Protein AF-A0A7J6S2V7-F1 (afdb_monomer_lite)

pLDDT: mean 71.79, std 18.13, range [30.16, 93.62]

Radius of gyration: 33.16 Å; chains: 1; bounding box: 71×56×90 Å

Organism: Perkinsus olseni (NCBI:txid32597)

Foldseek 3Di:
DVVVLVVVVVVVVVVVVVVVVVVVVVVVVVVVVVVVCVVDDDDDDDDDDDDDPPDDDDDDDDPPVCPVVVLLVDPPNPVNHPPPPPNPDDPPDPFDADPQQRHGDDPLNDAAADWDFQDPPDDDPDPRHRATAAPPPRHGDDQFKWKAFRVVNGIHGPVVCCVPQVPDPFRADPPPRHGGDPVPGIDTDDGDDDVDCPPDVPDPPVRCPVDPDDPDPDDDDDDD

Sequence (224 aa):
EMALYEQQEANKKAFEDLKEQQKDAKRAQKFQSSMSELGEQSESSSVSMNKDEAARSVGVSIPWEHKSEARAKSFWAAEEMPEFQKECKKPESLVPRCPMTGKKLRLKDLVPVKFELTNDAKGKDTDYAGMYCCAVSKKPITHQRCVLLRPSGVVIIEKVFDELVKNAEDPRCPVTGKKLDLKKDIIRLQPGGTGFCSHNKVEVSRDAFLRPKGNETGTRALKI

Secondary structure (DSSP, 8-state):
-HHHHHHHHHHHHHHHHHHHHHHHHHHHHHHHHHHHHTS-------PPPP--TTS--TTS---GGGHHHHHHT-TT-TTSS-------PPP--SSPBPTTT--B--GGG----B-EEPP--SS---TTTT-EE-TTT--B-SS--EEEETTTTEEEEHHHHIIIIIS-SS-B-TTT--B--TTTSEEEPPPP--S-TTSS-------TTSS-------------

InterPro domains:
  IPR016818 Nitric oxide synthase-interacting protein [PTHR13063] (2-203)

Structure (mmCIF, N/CA/C/O backbone):
data_AF-A0A7J6S2V7-F1
#
_entry.id   AF-A0A7J6S2V7-F1
#
loop_
_atom_site.group_PDB
_atom_site.id
_atom_site.type_symbol
_atom_site.label_atom_id
_atom_site.label_alt_id
_atom_site.label_comp_id
_atom_site.label_asym_id
_atom_site.label_entity_id
_atom_site.label_seq_id
_atom_site.pdbx_PDB_ins_code
_atom_site.Cartn_x
_atom_site.Cartn_y
_atom_site.Cartn_z
_atom_site.occupancy
_atom_site.B_iso_or_equiv
_atom_site.auth_seq_id
_atom_site.auth_comp_id
_atom_site.auth_asym_id
_atom_site.auth_atom_id
_atom_site.pdbx_PDB_model_num
ATOM 1 N N . GLU A 1 1 ? 6.173 3.859 -28.540 1.00 54.44 1 GLU A N 1
ATOM 2 C CA . GLU A 1 1 ? 6.591 2.481 -28.189 1.00 54.44 1 GLU A CA 1
ATOM 3 C C . GLU A 1 1 ? 6.095 1.419 -29.177 1.00 54.44 1 GLU A C 1
ATOM 5 O O . GLU A 1 1 ? 6.929 0.646 -29.622 1.00 54.44 1 GLU A O 1
ATOM 10 N N . MET A 1 2 ? 4.818 1.391 -29.605 1.00 61.03 2 MET A N 1
ATOM 11 C CA . MET A 1 2 ? 4.357 0.407 -30.617 1.00 61.03 2 MET A CA 1
ATOM 12 C C . MET A 1 2 ? 5.080 0.512 -31.973 1.00 61.03 2 MET A C 1
ATOM 14 O O . MET A 1 2 ? 5.514 -0.505 -32.500 1.00 61.03 2 MET A O 1
ATOM 18 N N . ALA A 1 3 ? 5.313 1.728 -32.478 1.00 75.69 3 ALA A N 1
ATOM 19 C CA . ALA A 1 3 ? 6.028 1.938 -33.744 1.00 75.69 3 ALA A CA 1
ATOM 20 C C . ALA A 1 3 ? 7.476 1.401 -33.733 1.00 75.69 3 ALA A C 1
ATOM 22 O O . ALA A 1 3 ? 7.964 0.896 -34.737 1.00 75.69 3 ALA A O 1
ATOM 23 N N . LEU A 1 4 ? 8.156 1.450 -32.579 1.00 72.50 4 LEU A N 1
ATOM 24 C CA . LEU A 1 4 ? 9.505 0.892 -32.423 1.00 72.50 4 LEU A CA 1
ATOM 25 C C . LEU A 1 4 ? 9.494 -0.642 -32.443 1.00 72.50 4 LEU A C 1
ATOM 27 O O . LEU A 1 4 ? 10.436 -1.251 -32.939 1.00 72.50 4 LEU A O 1
ATOM 31 N N . TYR A 1 5 ? 8.434 -1.269 -31.926 1.00 74.31 5 TYR A N 1
ATOM 32 C CA . TYR A 1 5 ? 8.270 -2.723 -31.967 1.00 74.31 5 TYR A CA 1
ATOM 33 C C . TYR A 1 5 ? 8.015 -3.219 -33.394 1.00 74.31 5 TYR A C 1
ATOM 35 O O . TYR A 1 5 ? 8.662 -4.163 -33.837 1.00 74.31 5 TYR A O 1
ATOM 43 N N . GLU A 1 6 ? 7.138 -2.541 -34.136 1.00 83.06 6 GLU A N 1
ATOM 44 C CA . GLU A 1 6 ? 6.862 -2.861 -35.543 1.00 83.06 6 GLU A CA 1
ATOM 45 C C . GLU A 1 6 ? 8.114 -2.698 -36.415 1.00 83.06 6 GLU A C 1
ATOM 47 O O . GLU A 1 6 ? 8.416 -3.563 -37.236 1.00 83.06 6 GLU A O 1
ATOM 52 N N . GLN A 1 7 ? 8.905 -1.648 -36.175 1.00 83.75 7 GLN A N 1
ATOM 53 C CA . GLN A 1 7 ? 10.177 -1.434 -36.862 1.00 83.75 7 GLN A CA 1
ATOM 54 C C . GLN A 1 7 ? 11.215 -2.519 -36.522 1.00 83.75 7 GLN A C 1
ATOM 56 O O . GLN A 1 7 ? 11.922 -2.995 -37.408 1.00 83.75 7 GLN A O 1
ATOM 61 N N . GLN A 1 8 ? 11.283 -2.969 -35.264 1.00 78.44 8 GLN A N 1
ATOM 62 C CA . GLN A 1 8 ? 12.134 -4.100 -34.876 1.00 78.44 8 GLN A CA 1
ATOM 63 C C . GLN A 1 8 ? 11.685 -5.416 -35.525 1.00 78.44 8 GLN A C 1
ATOM 65 O O . GLN A 1 8 ? 12.529 -6.211 -35.933 1.00 78.44 8 GLN A O 1
ATOM 70 N N . GLU A 1 9 ? 10.379 -5.664 -35.634 1.00 84.19 9 GLU A N 1
ATOM 71 C CA . GLU A 1 9 ? 9.847 -6.877 -36.261 1.00 84.19 9 GLU A CA 1
ATOM 72 C C . GLU A 1 9 ? 10.101 -6.892 -37.775 1.00 84.19 9 GLU A C 1
ATOM 74 O O . GLU A 1 9 ? 10.505 -7.920 -38.321 1.00 84.19 9 GLU A O 1
ATOM 79 N N . ALA A 1 10 ? 9.947 -5.744 -38.440 1.00 86.50 10 ALA A N 1
ATOM 80 C CA . ALA A 1 10 ? 10.295 -5.576 -39.848 1.00 86.50 10 ALA A CA 1
ATOM 81 C C . ALA A 1 10 ? 11.797 -5.792 -40.093 1.00 86.50 10 ALA A C 1
ATOM 83 O O . ALA A 1 10 ? 12.166 -6.541 -40.996 1.00 86.50 10 ALA A O 1
ATOM 84 N N . ASN A 1 11 ? 12.662 -5.226 -39.244 1.00 87.19 11 ASN A N 1
ATOM 85 C CA . ASN A 1 11 ? 14.111 -5.424 -39.336 1.00 87.19 11 ASN A CA 1
ATOM 86 C C . ASN A 1 11 ? 14.513 -6.893 -39.124 1.00 87.19 11 ASN A C 1
ATOM 88 O O . ASN A 1 11 ? 15.402 -7.389 -39.812 1.00 87.19 11 ASN A O 1
ATOM 92 N N . LYS A 1 12 ? 13.846 -7.611 -38.208 1.00 84.56 12 LYS A N 1
ATOM 93 C CA . LYS A 1 12 ? 14.071 -9.052 -37.995 1.00 84.56 12 LYS A CA 1
ATOM 94 C C . LYS A 1 12 ? 13.672 -9.884 -39.215 1.00 84.56 12 LYS A C 1
ATOM 96 O O . LYS A 1 12 ? 14.424 -10.774 -39.594 1.00 84.56 12 LYS A O 1
ATOM 101 N N . LYS A 1 13 ? 12.527 -9.582 -39.840 1.00 90.62 13 LYS A N 1
ATOM 102 C CA . LYS A 1 13 ? 12.074 -10.260 -41.070 1.00 90.62 13 LYS A CA 1
ATOM 103 C C . LYS A 1 13 ? 13.035 -10.004 -42.231 1.00 90.62 13 LYS A C 1
ATOM 105 O O . LYS A 1 13 ? 13.539 -10.956 -42.808 1.00 90.62 13 LYS A O 1
ATOM 110 N N . ALA A 1 14 ? 13.400 -8.742 -42.466 1.00 89.12 14 ALA A N 1
ATOM 111 C CA . ALA A 1 14 ? 14.360 -8.377 -43.509 1.00 89.12 14 ALA A CA 1
ATOM 112 C C . ALA A 1 14 ? 15.733 -9.052 -43.318 1.00 89.12 14 ALA A C 1
ATOM 114 O O . ALA A 1 14 ? 16.374 -9.447 -44.290 1.00 89.12 14 ALA A O 1
ATOM 115 N N . PHE A 1 15 ? 16.189 -9.213 -42.072 1.00 86.88 15 PHE A N 1
ATOM 116 C CA . PHE A 1 15 ? 17.435 -9.918 -41.773 1.00 86.88 15 PHE A CA 1
ATOM 117 C C . PHE A 1 15 ? 17.355 -11.425 -42.063 1.00 86.88 15 PHE A C 1
ATOM 119 O O . PHE A 1 15 ? 18.303 -11.990 -42.609 1.00 86.88 15 PHE A O 1
ATOM 126 N N . GLU A 1 16 ? 16.240 -12.081 -41.726 1.00 89.19 16 GLU A N 1
ATOM 127 C CA . GLU A 1 16 ? 16.027 -13.495 -42.059 1.00 89.19 16 GLU A CA 1
ATOM 128 C C . GLU A 1 16 ? 15.909 -13.707 -43.578 1.00 89.19 16 GLU A C 1
ATOM 130 O O . GLU A 1 16 ? 16.562 -14.611 -44.100 1.00 89.19 16 GLU A O 1
ATOM 135 N N . ASP A 1 17 ? 15.218 -12.820 -44.303 1.00 90.62 17 ASP A N 1
ATOM 136 C CA . ASP A 1 17 ? 15.105 -12.878 -45.769 1.00 90.62 17 ASP A CA 1
ATOM 137 C C . ASP A 1 17 ? 16.478 -12.728 -46.451 1.00 90.62 17 ASP A C 1
ATOM 139 O O . ASP A 1 17 ? 16.830 -13.488 -47.355 1.00 90.62 17 ASP A O 1
ATOM 143 N N . LEU A 1 18 ? 17.311 -11.788 -45.985 1.00 87.88 18 LEU A N 1
ATOM 144 C CA . LEU A 1 18 ? 18.687 -11.620 -46.474 1.00 87.88 18 LEU A CA 1
ATOM 145 C C . LEU A 1 18 ? 19.553 -12.852 -46.186 1.00 87.88 18 LEU A C 1
ATOM 147 O O . LEU A 1 18 ? 20.390 -13.243 -47.002 1.00 87.88 18 LEU A O 1
ATOM 151 N N . LYS A 1 19 ? 19.363 -13.482 -45.026 1.00 90.94 19 LYS A N 1
ATOM 152 C CA . LYS A 1 19 ? 20.078 -14.701 -44.638 1.00 90.94 19 LYS A CA 1
ATOM 153 C C . LYS A 1 19 ? 19.643 -15.903 -45.478 1.00 90.94 19 LYS A C 1
ATOM 155 O O . LYS A 1 19 ? 20.484 -16.745 -45.792 1.00 90.94 19 LYS A O 1
ATOM 160 N N . GLU A 1 20 ? 18.369 -15.989 -45.847 1.00 90.25 20 GLU A N 1
ATOM 161 C CA . GLU A 1 20 ? 17.837 -17.013 -46.749 1.00 90.25 20 GLU A CA 1
ATOM 162 C C . GLU A 1 20 ? 18.362 -16.819 -48.177 1.00 90.25 20 GLU A C 1
ATOM 164 O O . GLU A 1 20 ? 18.973 -17.737 -48.724 1.00 90.25 20 GLU A O 1
ATOM 169 N N . GLN A 1 21 ? 18.321 -15.592 -48.706 1.00 87.19 21 GLN A N 1
ATOM 170 C CA . GLN A 1 21 ? 18.927 -15.253 -50.002 1.00 87.19 21 GLN A CA 1
ATOM 171 C C . GLN A 1 21 ? 20.430 -15.557 -50.047 1.00 87.19 21 GLN A C 1
ATOM 173 O O . GLN A 1 21 ? 20.931 -16.081 -51.041 1.00 87.19 21 GLN A O 1
ATOM 178 N N . GLN A 1 22 ? 21.173 -15.290 -48.967 1.00 87.19 22 GLN A N 1
ATOM 179 C CA . GLN A 1 22 ? 22.589 -15.662 -48.886 1.00 87.19 22 GLN A CA 1
ATOM 180 C C . GLN A 1 22 ? 22.807 -17.179 -48.865 1.00 87.19 22 GLN A C 1
ATOM 182 O O . GLN A 1 22 ? 23.797 -17.655 -49.421 1.00 87.19 22 GLN A O 1
ATOM 187 N N . LYS A 1 23 ? 21.931 -17.954 -48.213 1.00 88.31 23 LYS A N 1
ATOM 188 C CA . LYS A 1 23 ? 22.009 -19.423 -48.227 1.00 88.31 23 LYS A CA 1
ATOM 189 C C . LYS A 1 23 ? 21.715 -19.970 -49.619 1.00 88.31 23 LYS A C 1
ATOM 191 O O . LYS A 1 23 ? 22.454 -20.840 -50.074 1.00 88.31 23 LYS A O 1
ATOM 196 N N . ASP A 1 24 ? 20.709 -19.434 -50.299 1.00 88.94 24 ASP A N 1
ATOM 197 C CA . ASP A 1 24 ? 20.349 -19.840 -51.656 1.00 88.94 24 ASP A CA 1
ATOM 198 C C . ASP A 1 24 ? 21.431 -19.456 -52.665 1.00 88.94 24 ASP A C 1
ATOM 200 O O . ASP A 1 24 ? 21.836 -20.290 -53.474 1.00 88.94 24 ASP A O 1
ATOM 204 N N . ALA A 1 25 ? 22.002 -18.254 -52.552 1.00 87.69 25 ALA A N 1
ATOM 205 C CA . ALA A 1 25 ? 23.146 -17.833 -53.356 1.00 87.69 25 ALA A CA 1
ATOM 206 C C . ALA A 1 25 ? 24.373 -18.728 -53.114 1.00 87.69 25 ALA A C 1
ATOM 208 O O . ALA A 1 25 ? 25.006 -19.175 -54.069 1.00 87.69 25 ALA A O 1
ATOM 209 N N . LYS A 1 26 ? 24.679 -19.074 -51.854 1.00 87.62 26 LYS A N 1
ATOM 210 C CA . LYS A 1 26 ? 25.750 -20.032 -51.521 1.00 87.62 26 LYS A CA 1
ATOM 211 C C . LYS A 1 26 ? 25.459 -21.435 -52.054 1.00 87.62 26 LYS A C 1
ATOM 213 O O . LYS A 1 26 ? 26.379 -22.119 -52.493 1.00 87.62 26 LYS A O 1
ATOM 218 N N . ARG A 1 27 ? 24.200 -21.881 -52.038 1.00 86.81 27 ARG A N 1
ATOM 219 C CA . ARG A 1 27 ? 23.785 -23.177 -52.594 1.00 86.81 27 ARG A CA 1
ATOM 220 C C . ARG A 1 27 ? 23.931 -23.200 -54.115 1.00 86.81 27 ARG A C 1
ATOM 222 O O . ARG A 1 27 ? 24.453 -24.178 -54.643 1.00 86.81 27 ARG A O 1
ATOM 229 N N . ALA A 1 28 ? 23.526 -22.131 -54.798 1.00 86.25 28 ALA A N 1
ATOM 230 C CA . ALA A 1 28 ? 23.699 -21.969 -56.237 1.00 86.25 28 ALA A CA 1
ATOM 231 C C . ALA A 1 28 ? 25.184 -21.892 -56.620 1.00 86.25 28 ALA A C 1
ATOM 233 O O . ALA A 1 28 ? 25.608 -22.579 -57.544 1.00 86.25 28 ALA A O 1
ATOM 234 N N . GLN A 1 29 ? 25.995 -21.146 -55.862 1.00 85.69 29 GLN A N 1
ATOM 235 C CA . GLN A 1 29 ? 27.444 -21.076 -56.062 1.00 85.69 29 GLN A CA 1
ATOM 236 C C . GLN A 1 29 ? 28.109 -22.442 -55.853 1.00 85.69 29 GLN A C 1
ATOM 238 O O . GLN A 1 29 ? 28.934 -22.839 -56.666 1.00 85.69 29 GLN A O 1
ATOM 243 N N . LYS A 1 30 ? 27.712 -23.196 -54.817 1.00 86.88 30 LYS A N 1
ATOM 244 C CA . LYS A 1 30 ? 28.215 -24.556 -54.564 1.00 86.88 30 LYS A CA 1
ATOM 245 C C . LYS A 1 30 ? 27.806 -25.545 -55.661 1.00 86.88 30 LYS A C 1
ATOM 247 O O . LYS A 1 30 ? 28.557 -26.459 -55.983 1.00 86.88 30 LYS A O 1
ATOM 252 N N . PHE A 1 31 ? 26.614 -25.376 -56.231 1.00 86.00 31 PHE A N 1
ATOM 253 C CA . PHE A 1 31 ? 26.170 -26.172 -57.372 1.00 86.00 31 PHE A CA 1
ATOM 254 C C . PHE A 1 31 ? 26.981 -25.842 -58.631 1.00 86.00 31 PHE A C 1
ATOM 256 O O . PHE A 1 31 ? 27.460 -26.756 -59.293 1.00 86.00 31 PHE A O 1
ATOM 263 N N . GLN A 1 32 ? 27.206 -24.557 -58.920 1.00 80.81 32 GLN A N 1
ATOM 264 C CA . GLN A 1 32 ? 28.052 -24.128 -60.038 1.00 80.81 32 GLN A CA 1
ATOM 265 C C . GLN A 1 32 ? 29.499 -24.600 -59.874 1.00 80.81 32 GLN A C 1
ATOM 267 O O . GLN A 1 32 ? 30.061 -25.131 -60.826 1.00 80.81 32 GLN A O 1
ATOM 272 N N . SER A 1 33 ? 30.074 -24.488 -58.670 1.00 81.06 33 SER A N 1
ATOM 273 C CA . SER A 1 33 ? 31.437 -24.952 -58.402 1.00 81.06 33 SER A CA 1
ATOM 274 C C . SER A 1 33 ? 31.555 -26.470 -58.531 1.00 81.06 33 SER A C 1
ATOM 276 O O . SER A 1 33 ? 32.493 -26.952 -59.146 1.00 81.06 33 SER A O 1
ATOM 278 N N . SER A 1 34 ? 30.572 -27.232 -58.039 1.00 79.69 34 SER A N 1
ATOM 279 C CA . SER A 1 34 ? 30.533 -28.688 -58.220 1.00 79.69 34 SER A CA 1
ATOM 280 C C . SER A 1 34 ? 30.375 -29.093 -59.691 1.00 79.69 34 SER A C 1
ATOM 282 O O . SER A 1 34 ? 30.820 -30.172 -60.072 1.00 79.69 34 SER A O 1
ATOM 284 N N . MET A 1 35 ? 29.738 -28.256 -60.517 1.00 69.25 35 MET A N 1
ATOM 285 C CA . MET A 1 35 ? 29.574 -28.491 -61.953 1.00 69.25 35 MET A CA 1
ATOM 286 C C . MET A 1 35 ? 30.850 -28.153 -62.736 1.00 69.25 35 MET A C 1
ATOM 288 O O . MET A 1 35 ? 31.166 -28.853 -63.693 1.00 69.25 35 MET A O 1
ATOM 292 N N . SER A 1 36 ? 31.609 -27.138 -62.309 1.00 66.25 36 SER A N 1
ATOM 293 C CA . SER A 1 36 ? 32.945 -26.849 -62.849 1.00 66.25 36 SER A CA 1
ATOM 294 C C . SER A 1 36 ? 34.008 -27.841 -62.364 1.00 66.25 36 SER A C 1
ATOM 296 O O . SER A 1 36 ? 34.901 -28.191 -63.121 1.00 66.25 36 SER A O 1
ATOM 298 N N . GLU A 1 37 ? 33.884 -28.364 -61.142 1.00 62.28 37 GLU A N 1
ATOM 299 C CA . GLU A 1 37 ? 34.804 -29.349 -60.544 1.00 62.28 37 GLU A CA 1
ATOM 300 C C . GLU A 1 37 ? 34.647 -30.752 -61.164 1.00 62.28 37 GLU A C 1
ATOM 302 O O . GLU A 1 37 ? 35.590 -31.536 -61.194 1.00 62.28 37 GLU A O 1
ATOM 307 N N . LEU A 1 38 ? 33.493 -31.051 -61.775 1.00 54.72 38 LEU A N 1
ATOM 308 C CA . LEU A 1 38 ? 33.328 -32.211 -62.664 1.00 54.72 38 LEU A CA 1
ATOM 309 C C . LEU A 1 38 ? 34.034 -32.041 -64.028 1.00 54.72 38 LEU A C 1
ATOM 311 O O . LEU A 1 38 ? 34.103 -33.005 -64.789 1.00 54.72 38 LEU A O 1
ATOM 315 N N . GLY A 1 39 ? 34.555 -30.847 -64.335 1.00 53.78 39 GLY A N 1
ATOM 316 C CA . GLY A 1 39 ? 35.353 -30.550 -65.529 1.00 53.78 39 GLY A CA 1
ATOM 317 C C . GLY A 1 39 ? 36.871 -30.563 -65.310 1.00 53.78 39 GLY A C 1
ATOM 318 O O . GLY A 1 39 ? 37.609 -30.655 -66.286 1.00 53.78 39 GLY A O 1
ATOM 319 N N . GLU A 1 40 ? 37.352 -30.516 -64.065 1.00 53.44 40 GLU A N 1
ATOM 320 C CA . GLU A 1 40 ? 38.783 -30.429 -63.737 1.00 53.44 40 GLU A CA 1
ATOM 321 C C . GLU A 1 40 ? 39.082 -31.230 -62.456 1.00 53.44 40 GLU A C 1
ATOM 323 O O . GLU A 1 40 ? 39.075 -30.706 -61.345 1.00 53.44 40 GLU A O 1
ATOM 328 N N . GLN A 1 41 ? 39.340 -32.535 -62.593 1.00 40.81 41 GLN A N 1
ATOM 329 C CA . GLN A 1 41 ? 39.884 -33.345 -61.499 1.00 40.81 41 GLN A CA 1
ATOM 330 C C . GLN A 1 41 ? 41.415 -33.244 -61.470 1.00 40.81 41 GLN A C 1
ATOM 332 O O . GLN A 1 41 ? 42.078 -33.875 -62.289 1.00 40.81 41 GLN A O 1
ATOM 337 N N . SER A 1 42 ? 41.973 -32.539 -60.479 1.00 34.22 42 SER A N 1
ATOM 338 C CA . SER A 1 42 ? 43.245 -32.925 -59.841 1.00 34.22 42 SER A CA 1
ATOM 339 C C . SER A 1 42 ? 43.465 -32.220 -58.487 1.00 34.22 42 SER A C 1
ATOM 341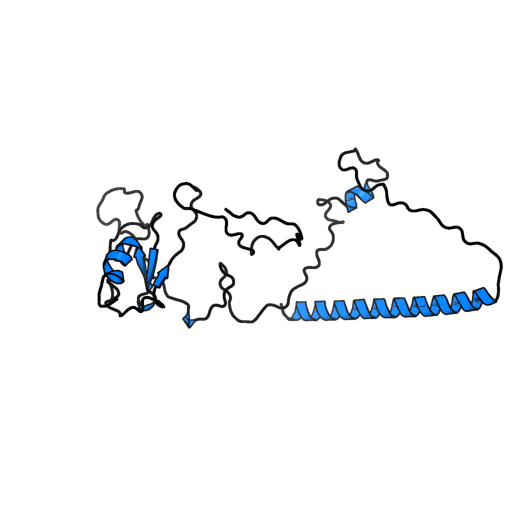 O O . SER A 1 42 ? 43.845 -31.057 -58.428 1.00 34.22 42 SER A O 1
ATOM 343 N N . GLU A 1 43 ? 43.226 -32.990 -57.421 1.00 36.28 43 GLU A N 1
ATOM 344 C CA . GLU A 1 43 ? 43.974 -33.095 -56.151 1.00 36.28 43 GLU A CA 1
ATOM 345 C C . GLU A 1 43 ? 44.284 -31.852 -55.281 1.00 36.28 43 GLU A C 1
ATOM 347 O O . GLU A 1 43 ? 45.250 -31.125 -55.485 1.00 36.28 43 GLU A O 1
ATOM 352 N N . SER A 1 44 ? 43.591 -31.744 -54.138 1.00 35.44 44 SER A N 1
ATOM 353 C CA . SER A 1 44 ? 44.098 -32.143 -52.800 1.00 35.44 44 SER A CA 1
ATOM 354 C C . SER A 1 44 ? 43.552 -31.256 -51.668 1.00 35.44 44 SER A C 1
ATOM 356 O O . SER A 1 44 ? 43.687 -30.037 -51.637 1.00 35.44 44 SER A O 1
ATOM 358 N N . SER A 1 45 ? 42.919 -31.910 -50.695 1.00 33.56 45 SER A N 1
ATOM 359 C CA . SER A 1 45 ? 42.368 -31.324 -49.475 1.00 33.56 45 SER A CA 1
ATOM 360 C C . SER A 1 45 ? 43.315 -31.559 -48.297 1.00 33.56 45 SER A C 1
ATOM 362 O O . SER A 1 45 ? 43.524 -32.708 -47.906 1.00 33.56 45 SER A O 1
ATOM 364 N N . SER A 1 46 ? 43.830 -30.492 -47.680 1.00 34.00 46 SER A N 1
ATOM 365 C CA . SER A 1 46 ? 44.513 -30.558 -46.381 1.00 34.00 46 SER A CA 1
ATOM 366 C C . SER A 1 46 ? 43.667 -29.904 -45.285 1.00 34.00 46 SER A C 1
ATOM 368 O O . SER A 1 46 ? 43.389 -28.706 -45.324 1.00 34.00 46 SER A O 1
ATOM 370 N N . VAL A 1 47 ? 43.274 -30.720 -44.307 1.00 34.66 47 VAL A N 1
ATOM 371 C CA . VAL A 1 47 ? 42.567 -30.363 -43.069 1.00 34.66 47 VAL A CA 1
ATOM 372 C C . VAL A 1 47 ? 43.516 -29.632 -42.112 1.00 34.66 47 VAL A C 1
ATOM 374 O O . VAL A 1 47 ? 44.567 -30.165 -41.763 1.00 34.66 47 VAL A O 1
ATOM 377 N N . SER A 1 48 ? 43.140 -28.437 -41.653 1.00 38.50 48 SER A N 1
ATOM 378 C CA . SER A 1 48 ? 43.847 -27.684 -40.610 1.00 38.50 48 SER A CA 1
ATOM 379 C C . SER A 1 48 ? 43.182 -27.859 -39.238 1.00 38.50 48 SER A C 1
ATOM 381 O O . SER A 1 48 ? 41.963 -27.800 -39.091 1.00 38.50 48 SER A O 1
ATOM 383 N N . MET A 1 49 ? 44.030 -28.128 -38.243 1.00 33.75 49 MET A N 1
ATOM 384 C CA . MET A 1 49 ? 43.707 -28.472 -36.856 1.00 33.75 49 MET A CA 1
ATOM 385 C C . MET A 1 49 ? 43.187 -27.285 -36.027 1.00 33.75 49 MET A C 1
ATOM 387 O O . MET A 1 49 ? 43.543 -26.130 -36.257 1.00 33.75 49 MET A O 1
ATOM 391 N N . ASN A 1 50 ? 42.357 -27.625 -35.038 1.00 40.78 50 ASN A N 1
ATOM 392 C CA . ASN A 1 50 ? 41.611 -26.744 -34.136 1.00 40.78 50 ASN A CA 1
ATOM 393 C C . ASN A 1 50 ? 42.499 -25.786 -33.318 1.00 40.78 50 ASN A C 1
ATOM 395 O O . ASN A 1 50 ? 43.518 -26.189 -32.757 1.00 40.78 50 ASN A O 1
ATOM 399 N N . LYS A 1 51 ? 42.056 -24.526 -33.195 1.00 42.44 51 LYS A N 1
ATOM 400 C CA . LYS A 1 51 ? 42.729 -23.418 -32.491 1.00 42.44 51 LYS A CA 1
ATOM 401 C C . LYS A 1 51 ? 41.847 -22.890 -31.348 1.00 42.44 51 LYS A C 1
ATOM 403 O O . LYS A 1 51 ? 41.572 -21.698 -31.285 1.00 42.44 51 LYS A O 1
ATOM 408 N N . ASP A 1 52 ? 41.382 -23.771 -30.462 1.00 43.75 52 ASP A N 1
ATOM 409 C CA . ASP A 1 52 ? 40.412 -23.402 -29.410 1.00 43.75 52 ASP A CA 1
ATOM 410 C C . ASP A 1 52 ? 40.961 -23.444 -27.973 1.00 43.75 52 ASP A C 1
ATOM 412 O O . ASP A 1 52 ? 40.244 -23.146 -27.017 1.00 43.75 52 ASP A O 1
ATOM 416 N N . GLU A 1 53 ? 42.252 -23.717 -27.780 1.00 47.16 53 GLU A N 1
ATOM 417 C CA . GLU A 1 53 ? 42.845 -23.870 -26.443 1.00 47.16 53 GLU A CA 1
ATOM 418 C C . GLU A 1 53 ? 43.696 -22.661 -26.012 1.00 47.16 53 GLU A C 1
ATOM 420 O O . GLU A 1 53 ? 44.818 -22.799 -25.543 1.00 47.16 53 GLU A O 1
ATOM 425 N N . ALA A 1 54 ? 43.180 -21.439 -26.188 1.00 44.91 54 ALA A N 1
ATOM 426 C CA . ALA A 1 54 ? 43.867 -20.211 -25.748 1.00 44.91 54 ALA A CA 1
ATOM 427 C C . ALA A 1 54 ? 42.958 -19.195 -25.024 1.00 44.91 54 ALA A C 1
ATOM 429 O O . ALA A 1 54 ? 43.339 -18.047 -24.814 1.00 44.91 54 ALA A O 1
ATOM 430 N N . ALA A 1 55 ? 41.742 -19.585 -24.623 1.00 47.75 55 ALA A N 1
ATOM 431 C CA . ALA A 1 55 ? 40.744 -18.652 -24.083 1.00 47.75 55 ALA A CA 1
ATOM 432 C C . ALA A 1 55 ? 40.540 -18.714 -22.555 1.00 47.75 55 ALA A C 1
ATOM 434 O O . ALA A 1 55 ? 39.526 -18.223 -22.057 1.00 47.75 55 ALA A O 1
ATOM 435 N N . ARG A 1 56 ? 41.458 -19.314 -21.783 1.00 50.69 56 ARG A N 1
ATOM 436 C CA . ARG A 1 56 ? 41.291 -19.472 -20.324 1.00 50.69 56 ARG A CA 1
ATOM 437 C C . ARG A 1 56 ? 42.564 -19.182 -19.526 1.00 50.69 56 ARG A C 1
ATOM 439 O O . ARG A 1 56 ? 43.080 -20.046 -18.833 1.00 50.69 56 ARG A O 1
ATOM 446 N N . SER A 1 57 ? 43.027 -17.937 -19.549 1.00 47.06 57 SER A N 1
ATOM 447 C CA . SER A 1 57 ? 43.900 -17.422 -18.486 1.00 47.06 57 SER A CA 1
ATOM 448 C C . SER A 1 57 ? 43.573 -15.957 -18.207 1.00 47.06 57 SER A C 1
ATOM 450 O O . SER A 1 57 ? 44.113 -15.037 -18.819 1.00 47.06 57 SER A O 1
ATOM 452 N N . VAL A 1 58 ? 42.637 -15.741 -17.284 1.00 52.59 58 VAL A N 1
ATOM 453 C CA . VAL A 1 58 ? 42.409 -14.436 -16.659 1.00 52.59 58 VAL A CA 1
ATOM 454 C C . VAL A 1 58 ? 43.578 -14.205 -15.701 1.00 52.59 58 VAL A C 1
ATOM 456 O O . VAL A 1 58 ? 43.638 -14.851 -14.660 1.00 52.59 58 VAL A O 1
ATOM 459 N N . GLY A 1 59 ? 44.520 -13.329 -16.067 1.00 53.84 59 GLY A N 1
ATOM 460 C CA . GLY A 1 59 ? 45.539 -12.841 -15.127 1.00 53.84 59 GLY A CA 1
ATOM 461 C C . GLY A 1 59 ? 46.982 -12.729 -15.625 1.00 53.84 59 GLY A C 1
ATOM 462 O O . GLY A 1 59 ? 47.881 -12.742 -14.792 1.00 53.84 59 GLY A O 1
ATOM 463 N N . VAL A 1 60 ? 47.240 -12.609 -16.931 1.00 53.25 60 VAL A N 1
ATOM 464 C CA . VAL A 1 60 ? 48.602 -12.393 -17.454 1.00 53.25 60 VAL A CA 1
ATOM 465 C C . VAL A 1 60 ? 48.608 -11.172 -18.369 1.00 53.25 60 VAL A C 1
ATOM 467 O O . VAL A 1 60 ? 47.692 -10.984 -19.168 1.00 53.25 60 VAL A O 1
ATOM 470 N N . SER A 1 61 ? 49.625 -10.324 -18.209 1.00 57.84 61 SER A N 1
ATOM 471 C CA . SER A 1 61 ? 49.961 -9.204 -19.092 1.00 57.84 61 SER A CA 1
ATOM 472 C C . SER A 1 61 ? 49.796 -9.602 -20.559 1.00 57.84 61 SER A C 1
ATOM 474 O O . SER A 1 61 ? 50.525 -10.458 -21.057 1.00 57.84 61 SER A O 1
ATOM 476 N N . ILE A 1 62 ? 48.814 -9.000 -21.227 1.00 61.69 62 ILE A N 1
ATOM 477 C CA . ILE A 1 62 ? 48.457 -9.321 -22.608 1.00 61.69 62 ILE A CA 1
ATOM 478 C C . ILE A 1 62 ? 49.607 -8.853 -23.518 1.00 61.69 62 ILE A C 1
ATOM 480 O O . ILE A 1 62 ? 49.924 -7.659 -23.499 1.00 61.69 62 ILE A O 1
ATOM 484 N N . PRO A 1 63 ? 50.246 -9.746 -24.301 1.00 67.31 63 PRO A N 1
ATOM 485 C CA . PRO A 1 63 ? 51.235 -9.352 -25.303 1.00 67.31 63 PRO A CA 1
ATOM 486 C C . PRO A 1 63 ? 50.642 -8.314 -26.265 1.00 67.31 63 PRO A C 1
ATOM 488 O O . PRO A 1 63 ? 49.456 -8.381 -26.583 1.00 67.31 63 PRO A O 1
ATOM 491 N N . TRP A 1 64 ? 51.448 -7.358 -26.741 1.00 60.56 64 TRP A N 1
ATOM 492 C CA . TRP A 1 64 ? 50.978 -6.231 -27.568 1.00 60.56 64 TRP A CA 1
ATOM 493 C C . TRP A 1 64 ? 50.145 -6.669 -28.789 1.00 60.56 64 TRP A C 1
ATOM 495 O O . TRP A 1 64 ? 49.195 -5.981 -29.159 1.00 60.56 64 TRP A O 1
ATOM 505 N N . GLU A 1 65 ? 50.433 -7.846 -29.347 1.00 68.19 65 GLU A N 1
ATOM 506 C CA . GLU A 1 65 ? 49.713 -8.430 -30.486 1.00 68.19 65 GLU A CA 1
ATOM 507 C C . GLU A 1 65 ? 48.266 -8.855 -30.166 1.00 68.19 65 GLU A C 1
ATOM 509 O O . GLU A 1 65 ? 47.411 -8.813 -31.042 1.00 68.19 65 GLU A O 1
ATOM 514 N N . HIS A 1 66 ? 47.944 -9.161 -28.903 1.00 64.44 66 HIS A N 1
ATOM 515 C CA . HIS A 1 66 ? 46.596 -9.557 -28.459 1.00 64.44 66 HIS A CA 1
ATOM 516 C C . HIS A 1 66 ? 45.803 -8.407 -27.815 1.00 64.44 66 HIS A C 1
ATOM 518 O O . HIS A 1 66 ? 44.731 -8.612 -27.235 1.00 64.44 66 HIS A O 1
ATOM 524 N N . LYS A 1 67 ? 46.306 -7.168 -27.906 1.00 68.62 67 LYS A N 1
ATOM 525 C CA . LYS A 1 67 ? 45.670 -5.981 -27.313 1.00 68.62 67 LYS A CA 1
ATOM 526 C C . LYS A 1 67 ? 44.288 -5.700 -27.905 1.00 68.62 67 LYS A C 1
ATOM 528 O O . LYS A 1 67 ? 43.396 -5.279 -27.172 1.00 68.62 67 LYS A O 1
ATOM 533 N N . SER A 1 68 ? 44.102 -5.945 -29.200 1.00 70.88 68 SER A N 1
ATOM 534 C CA . SER A 1 68 ? 42.814 -5.791 -29.887 1.00 70.88 68 SER A CA 1
ATOM 535 C C . SER A 1 68 ? 41.784 -6.805 -29.383 1.00 70.88 68 SER A C 1
ATOM 537 O O . SER A 1 68 ? 40.686 -6.418 -29.005 1.00 70.88 68 SER A O 1
ATOM 539 N N . GLU A 1 69 ? 42.159 -8.079 -29.270 1.00 72.50 69 GLU A N 1
ATOM 540 C CA 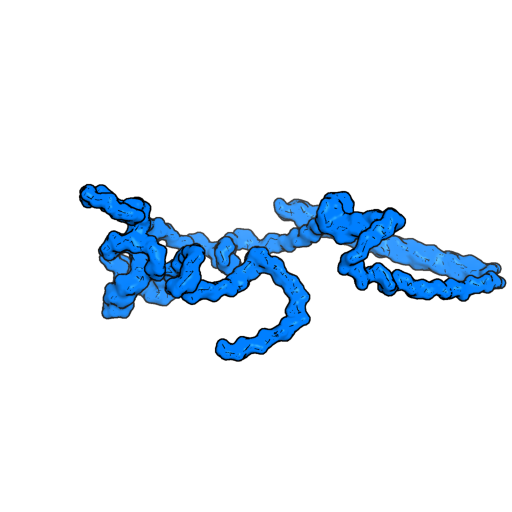. GLU A 1 69 ? 41.280 -9.154 -28.789 1.00 72.50 69 GLU A CA 1
ATOM 541 C C . GLU A 1 69 ? 40.907 -8.990 -27.312 1.00 72.50 69 GLU A C 1
ATOM 543 O O . GLU A 1 69 ? 39.777 -9.270 -26.906 1.00 72.50 69 GLU A O 1
ATOM 548 N N . ALA A 1 70 ? 41.844 -8.515 -26.491 1.00 70.00 70 ALA A N 1
ATOM 549 C CA . ALA A 1 70 ? 41.568 -8.204 -25.098 1.00 70.00 70 ALA A CA 1
ATOM 550 C C . ALA A 1 70 ? 40.687 -6.958 -24.946 1.00 70.00 70 ALA A C 1
ATOM 552 O O . ALA A 1 70 ? 39.807 -6.939 -24.085 1.00 70.00 70 ALA A O 1
ATOM 553 N N . ARG A 1 71 ? 40.883 -5.934 -25.790 1.00 72.12 71 ARG A N 1
ATOM 554 C CA . ARG A 1 71 ? 40.027 -4.740 -25.834 1.00 72.12 71 ARG A CA 1
ATOM 555 C C . ARG A 1 71 ? 38.608 -5.101 -26.273 1.00 72.12 71 ARG A C 1
ATOM 557 O O . ARG A 1 71 ? 37.673 -4.658 -25.621 1.00 72.12 71 ARG A O 1
ATOM 564 N N . ALA A 1 72 ? 38.467 -5.980 -27.266 1.00 72.88 72 ALA A N 1
ATOM 565 C CA . ALA A 1 72 ? 37.180 -6.502 -27.726 1.00 72.88 72 ALA A CA 1
ATOM 566 C C . ALA A 1 72 ? 36.413 -7.264 -26.631 1.00 72.88 72 ALA A C 1
ATOM 568 O O . ALA A 1 72 ? 35.189 -7.242 -26.570 1.00 72.88 72 ALA A O 1
ATOM 569 N N . LYS A 1 73 ? 37.133 -7.922 -25.714 1.00 69.88 73 LYS A N 1
ATOM 570 C CA . LYS A 1 73 ? 36.547 -8.645 -24.571 1.00 69.88 73 LYS A CA 1
ATOM 571 C C . LYS A 1 73 ? 36.424 -7.789 -23.303 1.00 69.88 73 LYS A C 1
ATOM 573 O O . LYS A 1 73 ? 35.943 -8.278 -22.281 1.00 69.88 73 LYS A O 1
ATOM 578 N N . SER A 1 74 ? 36.880 -6.537 -23.329 1.00 74.12 74 SER A N 1
ATOM 579 C CA . SER A 1 74 ? 36.889 -5.663 -22.158 1.00 74.12 74 SER A CA 1
ATOM 580 C C . SER A 1 74 ? 35.578 -4.903 -22.023 1.00 74.12 74 SER A C 1
ATOM 582 O O . SER A 1 74 ? 35.232 -4.078 -22.859 1.00 74.12 74 SER A O 1
ATOM 584 N N . PHE A 1 75 ? 34.906 -5.098 -20.890 1.00 66.38 75 PHE A N 1
ATOM 585 C CA . PHE A 1 75 ? 33.641 -4.432 -20.558 1.00 66.38 75 PHE A CA 1
ATOM 586 C C . PHE A 1 75 ? 33.705 -2.890 -20.603 1.00 66.38 75 PHE A C 1
ATOM 588 O O . PHE A 1 75 ? 32.696 -2.238 -20.841 1.00 66.38 75 PHE A O 1
ATOM 595 N N . TRP A 1 76 ? 34.886 -2.302 -20.387 1.00 75.25 76 TRP A N 1
ATOM 596 C CA . TRP A 1 76 ? 35.087 -0.848 -20.333 1.00 75.25 76 TRP A CA 1
ATOM 597 C C . TRP A 1 76 ? 35.415 -0.197 -21.687 1.00 75.25 76 TRP A C 1
ATOM 599 O O . TRP A 1 76 ? 35.523 1.026 -21.761 1.00 75.25 76 TRP A O 1
ATOM 609 N N . ALA A 1 77 ? 35.592 -0.979 -22.757 1.00 75.00 77 ALA A N 1
ATOM 610 C CA . ALA A 1 77 ? 35.844 -0.447 -24.093 1.00 75.00 77 ALA A CA 1
ATOM 611 C C . ALA A 1 77 ? 34.510 -0.151 -24.798 1.00 75.00 77 ALA A C 1
ATOM 613 O O . ALA A 1 77 ? 33.854 -1.055 -25.304 1.00 75.00 77 ALA A O 1
ATOM 614 N N . ALA A 1 78 ? 34.117 1.126 -24.837 1.00 66.75 78 ALA A N 1
ATOM 615 C CA . ALA A 1 78 ? 32.819 1.565 -25.363 1.00 66.75 78 ALA A CA 1
ATOM 616 C C . ALA A 1 78 ? 32.555 1.173 -26.834 1.00 66.75 78 ALA A C 1
ATOM 618 O O . ALA A 1 78 ? 31.406 0.963 -27.203 1.00 66.75 78 ALA A O 1
ATOM 619 N N . GLU A 1 79 ? 33.603 1.063 -27.654 1.00 69.50 79 GLU A N 1
ATOM 620 C CA . GLU A 1 79 ? 33.516 0.725 -29.088 1.00 69.50 79 GLU A CA 1
ATOM 621 C C . GLU A 1 79 ? 33.203 -0.754 -29.356 1.00 69.50 79 GLU A C 1
ATOM 623 O O . GLU A 1 79 ? 32.672 -1.083 -30.408 1.00 69.50 79 GLU A O 1
ATOM 628 N N . GLU A 1 80 ? 33.521 -1.637 -28.409 1.00 65.88 80 GLU A N 1
ATOM 629 C CA . GLU A 1 80 ? 33.426 -3.097 -28.564 1.00 65.88 80 GLU A CA 1
ATOM 630 C C . GLU A 1 80 ? 32.376 -3.698 -27.622 1.00 65.88 80 GLU A C 1
ATOM 632 O O . GLU A 1 80 ? 32.285 -4.915 -27.444 1.00 65.88 80 GLU A O 1
ATOM 637 N N . MET A 1 81 ? 31.577 -2.846 -26.971 1.00 65.56 81 MET A N 1
ATOM 638 C CA . MET A 1 81 ? 30.450 -3.331 -26.194 1.00 65.56 81 MET A CA 1
ATOM 639 C C . MET A 1 81 ? 29.518 -4.085 -27.144 1.00 65.56 81 MET A C 1
ATOM 641 O O . MET A 1 81 ? 29.080 -3.493 -28.133 1.00 65.56 81 MET A O 1
ATOM 645 N N . PRO A 1 82 ? 29.168 -5.355 -26.860 1.00 65.81 82 PRO A N 1
ATOM 646 C CA . PRO A 1 82 ? 28.144 -6.029 -27.635 1.00 65.81 82 PRO A CA 1
ATOM 647 C C . PRO A 1 82 ? 26.897 -5.155 -27.562 1.00 65.81 82 PRO A C 1
ATOM 649 O O . PRO A 1 82 ? 26.385 -4.909 -26.465 1.00 65.81 82 PRO A O 1
ATOM 652 N N . GLU A 1 83 ? 26.460 -4.626 -28.709 1.00 63.25 83 GLU A N 1
ATOM 653 C CA . GLU A 1 83 ? 25.257 -3.811 -28.789 1.00 63.25 83 GLU A CA 1
ATOM 654 C C . GLU A 1 83 ? 24.129 -4.622 -28.165 1.00 63.25 83 GLU A C 1
ATOM 656 O O . GLU A 1 83 ? 23.679 -5.636 -28.705 1.00 63.25 83 GLU A O 1
ATOM 661 N N . PHE A 1 84 ? 23.718 -4.221 -26.962 1.00 61.06 84 PHE A N 1
ATOM 662 C CA . PHE A 1 84 ? 22.654 -4.901 -26.258 1.00 61.06 84 PHE A CA 1
ATOM 663 C C . PHE A 1 84 ? 21.367 -4.576 -27.004 1.00 61.06 84 PHE A C 1
ATOM 665 O O . PHE A 1 84 ? 20.702 -3.573 -26.730 1.00 61.06 84 PHE A O 1
ATOM 672 N N . GLN A 1 85 ? 21.033 -5.424 -27.976 1.00 62.50 85 GLN A N 1
ATOM 673 C CA . GLN A 1 85 ? 19.738 -5.439 -28.623 1.00 62.50 85 GLN A CA 1
ATOM 674 C C . GLN A 1 85 ? 18.717 -5.780 -27.543 1.00 62.50 85 GLN A C 1
ATOM 676 O O . GLN A 1 85 ? 18.435 -6.941 -27.248 1.00 62.50 85 GLN A O 1
ATOM 681 N N . LYS A 1 86 ? 18.191 -4.737 -26.895 1.00 61.91 86 LYS A N 1
ATOM 682 C CA . LYS A 1 86 ? 17.041 -4.842 -26.009 1.00 61.91 86 LYS A CA 1
ATOM 683 C C . LYS A 1 86 ? 15.910 -5.394 -26.855 1.00 61.91 86 LYS A C 1
ATOM 685 O O . LYS A 1 86 ? 15.281 -4.652 -27.602 1.00 61.91 86 LYS A O 1
ATOM 690 N N . GLU A 1 87 ? 15.660 -6.692 -26.744 1.00 62.75 87 GLU A N 1
ATOM 691 C CA . GLU A 1 87 ? 14.433 -7.281 -27.249 1.00 62.75 87 GLU A CA 1
ATOM 692 C C . GLU A 1 87 ? 13.280 -6.598 -26.514 1.00 62.75 87 GLU A C 1
ATOM 694 O O . GLU A 1 87 ? 12.976 -6.909 -25.357 1.00 62.75 87 GLU A O 1
ATOM 699 N N . CYS A 1 88 ? 12.672 -5.602 -27.161 1.00 58.28 88 CYS A N 1
ATOM 700 C CA . CYS A 1 88 ? 11.492 -4.940 -26.642 1.00 58.28 88 CYS A CA 1
ATOM 701 C C . CYS A 1 88 ? 10.364 -5.968 -26.663 1.00 58.28 88 CYS A C 1
ATOM 703 O O . CYS A 1 88 ? 9.716 -6.204 -27.682 1.00 58.28 88 CYS A O 1
ATOM 705 N N . LYS A 1 89 ? 10.153 -6.629 -25.523 1.00 68.75 89 LYS A N 1
ATOM 706 C CA . LYS A 1 89 ? 9.000 -7.502 -25.327 1.00 68.75 89 LYS A CA 1
ATOM 707 C C . LYS A 1 89 ? 7.743 -6.669 -25.536 1.00 68.75 89 LYS A C 1
ATOM 709 O O . LYS A 1 89 ? 7.658 -5.547 -25.033 1.00 68.75 89 LYS A O 1
ATOM 714 N N . LYS A 1 90 ? 6.774 -7.233 -26.263 1.00 70.12 90 LYS A N 1
ATOM 715 C CA . LYS A 1 90 ? 5.459 -6.620 -26.458 1.00 70.12 90 LYS A CA 1
ATOM 716 C C . LYS A 1 90 ? 4.940 -6.156 -25.090 1.00 70.12 90 LYS A C 1
ATOM 718 O O . LYS A 1 90 ? 4.883 -6.994 -24.184 1.00 70.12 90 LYS A O 1
ATOM 723 N N . PRO A 1 91 ? 4.607 -4.864 -24.908 1.00 65.31 91 PRO A N 1
ATOM 724 C CA . PRO A 1 91 ? 4.144 -4.376 -23.619 1.00 65.31 91 PRO A CA 1
ATOM 725 C C . PRO A 1 91 ? 2.915 -5.187 -23.215 1.00 65.31 91 PRO A C 1
ATOM 727 O O . PRO A 1 91 ? 1.926 -5.269 -23.949 1.00 65.31 91 PRO A O 1
ATOM 730 N N . GLU A 1 92 ? 3.019 -5.876 -22.079 1.00 62.00 92 GLU A N 1
ATOM 731 C CA . GLU A 1 92 ? 2.022 -6.844 -21.644 1.00 62.00 92 GLU A CA 1
ATOM 732 C C . GLU A 1 92 ? 0.798 -6.106 -21.083 1.00 62.00 92 GLU A C 1
ATOM 734 O O . GLU A 1 92 ? 0.621 -5.968 -19.871 1.00 62.00 92 GLU A O 1
ATOM 739 N N . SER A 1 93 ? -0.066 -5.683 -22.010 1.00 62.84 93 SER A N 1
ATOM 740 C CA . SER A 1 93 ? -1.395 -5.083 -21.845 1.00 62.84 93 SER A CA 1
ATOM 741 C C . SER A 1 93 ? -1.450 -3.650 -21.297 1.00 62.84 93 SER A C 1
ATOM 743 O O . SER A 1 93 ? -0.723 -3.275 -20.387 1.00 62.84 93 SER A O 1
ATOM 745 N N . LEU A 1 94 ? -2.426 -2.888 -21.806 1.00 69.62 94 LEU A N 1
ATOM 746 C CA . LEU A 1 94 ? -2.850 -1.548 -21.362 1.00 69.62 94 LEU A CA 1
ATOM 747 C C . LEU A 1 94 ? -3.315 -1.503 -19.886 1.00 69.62 94 LEU A C 1
ATOM 749 O O . LEU A 1 94 ? -3.667 -0.446 -19.370 1.00 69.62 94 LEU A O 1
ATOM 753 N N . VAL A 1 95 ? -3.369 -2.649 -19.199 1.00 77.12 95 VAL A N 1
ATOM 754 C CA . VAL A 1 95 ? -3.830 -2.729 -17.813 1.00 77.12 95 VAL A CA 1
ATOM 755 C C . VAL A 1 95 ? -2.697 -2.280 -16.888 1.00 77.12 95 VAL A C 1
ATOM 757 O O . VAL A 1 95 ? -1.657 -2.945 -16.850 1.00 77.12 95 VAL A O 1
ATOM 760 N N . PRO A 1 96 ? -2.884 -1.203 -16.104 1.00 83.25 96 PRO A N 1
ATOM 761 C CA . PRO A 1 96 ? -1.853 -0.729 -15.197 1.00 83.25 96 PRO A CA 1
ATOM 762 C C . PRO A 1 96 ? -1.510 -1.819 -14.177 1.00 83.25 96 PRO A C 1
ATOM 764 O O . PRO A 1 96 ? -2.386 -2.468 -13.594 1.00 83.25 96 PRO A O 1
ATOM 767 N N . ARG A 1 97 ? -0.212 -2.046 -13.973 1.00 84.62 97 ARG A N 1
ATOM 768 C CA . ARG A 1 97 ? 0.308 -2.985 -12.973 1.00 84.62 97 ARG A CA 1
ATOM 769 C C . ARG A 1 97 ? 0.803 -2.219 -11.756 1.00 84.62 97 ARG A C 1
ATOM 771 O O . ARG A 1 97 ? 1.286 -1.097 -11.866 1.00 84.62 97 ARG A O 1
ATOM 778 N N . CYS A 1 98 ? 0.695 -2.835 -10.585 1.00 82.25 98 CYS A N 1
ATOM 779 C CA . CYS A 1 98 ? 1.283 -2.294 -9.367 1.00 82.25 98 CYS A CA 1
ATOM 780 C C . CYS A 1 98 ? 2.820 -2.295 -9.495 1.00 82.25 98 CYS A C 1
ATOM 782 O O . CYS A 1 98 ? 3.383 -3.366 -9.733 1.00 82.25 98 CYS A O 1
ATOM 784 N N . PRO A 1 99 ? 3.510 -1.158 -9.285 1.00 83.75 99 PRO A N 1
ATOM 785 C CA . PRO A 1 99 ? 4.964 -1.065 -9.456 1.00 83.75 99 PRO A CA 1
ATOM 786 C C . PRO A 1 99 ? 5.746 -1.934 -8.461 1.00 83.75 99 PRO A C 1
ATOM 788 O O . PRO A 1 99 ? 6.830 -2.401 -8.778 1.00 83.75 99 PRO A O 1
ATOM 791 N N . MET A 1 100 ? 5.176 -2.201 -7.282 1.00 81.00 100 MET A N 1
ATOM 792 C CA . MET A 1 100 ? 5.828 -3.001 -6.238 1.00 81.00 100 MET A CA 1
ATOM 793 C C . MET A 1 100 ? 5.580 -4.507 -6.391 1.00 81.00 100 MET A C 1
ATOM 795 O O . MET A 1 100 ? 6.420 -5.310 -6.015 1.00 81.00 100 MET A O 1
ATOM 799 N N . THR A 1 101 ? 4.414 -4.918 -6.907 1.00 79.88 101 THR A N 1
ATOM 800 C CA . THR A 1 101 ? 4.000 -6.340 -6.892 1.00 79.88 101 THR A CA 1
ATOM 801 C C . THR A 1 101 ? 3.766 -6.945 -8.273 1.00 79.88 101 THR A C 1
ATOM 803 O O . THR A 1 101 ? 3.517 -8.144 -8.373 1.00 79.88 101 THR A O 1
ATOM 806 N N . GLY A 1 102 ? 3.757 -6.139 -9.337 1.00 80.31 102 GLY A N 1
ATOM 807 C CA . GLY A 1 102 ? 3.444 -6.581 -10.700 1.00 80.31 102 GLY A CA 1
ATOM 808 C C . GLY A 1 102 ? 2.000 -7.061 -10.910 1.00 80.31 102 GLY A C 1
ATOM 809 O O . GLY A 1 102 ? 1.645 -7.470 -12.015 1.00 80.31 102 GLY A O 1
ATOM 810 N N . LYS A 1 103 ? 1.146 -7.012 -9.879 1.00 84.44 103 LYS A N 1
ATOM 811 C CA . LYS A 1 103 ? -0.261 -7.430 -9.955 1.00 84.44 103 LYS A CA 1
ATOM 812 C C . LYS A 1 103 ? -1.070 -6.446 -10.800 1.00 84.44 103 LYS A C 1
ATOM 814 O O . LYS A 1 103 ? -0.821 -5.241 -10.759 1.00 84.44 103 LYS A O 1
ATOM 819 N N . LYS A 1 104 ? -2.066 -6.956 -11.532 1.00 87.62 104 LYS A N 1
ATOM 820 C CA . LYS A 1 104 ? -3.027 -6.135 -12.286 1.00 87.62 104 LYS A CA 1
ATOM 821 C C . LYS A 1 104 ? -3.795 -5.239 -11.312 1.00 87.62 104 LYS A C 1
ATOM 823 O O . LYS A 1 104 ? -4.360 -5.748 -10.346 1.00 87.62 104 LYS A O 1
ATOM 828 N N . LEU A 1 105 ? -3.811 -3.934 -11.565 1.00 86.00 105 LEU A N 1
ATOM 829 C CA . LEU A 1 105 ? -4.456 -2.940 -10.716 1.00 86.00 105 LEU A CA 1
ATOM 830 C C . LEU A 1 105 ? -5.643 -2.338 -11.465 1.00 86.00 105 LEU A C 1
ATOM 832 O O . LEU A 1 105 ? -5.503 -1.883 -12.597 1.00 86.00 105 LEU A O 1
ATOM 836 N N . ARG A 1 106 ? -6.827 -2.339 -10.851 1.00 87.31 106 ARG A N 1
ATOM 837 C CA . ARG A 1 106 ? -8.002 -1.656 -11.406 1.00 87.31 106 ARG A CA 1
ATOM 838 C C . ARG A 1 106 ? -8.271 -0.398 -10.600 1.00 87.31 106 ARG A C 1
ATOM 840 O O . ARG A 1 106 ? -8.000 -0.355 -9.406 1.00 87.31 106 ARG A O 1
ATOM 847 N N . LEU A 1 107 ? -8.902 0.591 -11.227 1.00 85.94 107 LEU A N 1
ATOM 848 C CA . LEU A 1 107 ? -9.285 1.844 -10.563 1.00 85.94 107 LEU A CA 1
ATOM 849 C C . LEU A 1 107 ? -10.148 1.611 -9.310 1.00 85.94 107 LEU A C 1
ATOM 851 O O . LEU A 1 107 ? -10.009 2.323 -8.327 1.00 85.94 107 LEU A O 1
ATOM 855 N N . LYS A 1 108 ? -10.986 0.566 -9.316 1.00 85.25 108 LYS A N 1
ATOM 856 C CA . LYS A 1 108 ? -11.833 0.173 -8.174 1.00 85.25 108 LYS A CA 1
ATOM 857 C C . LYS A 1 108 ? -11.043 -0.353 -6.971 1.00 85.25 108 LYS A C 1
ATOM 859 O O . LYS A 1 108 ? -11.563 -0.363 -5.862 1.00 85.25 108 LYS A O 1
ATOM 864 N N . ASP A 1 109 ? -9.822 -0.827 -7.207 1.00 83.81 109 ASP A N 1
ATOM 865 C CA . ASP A 1 109 ? -8.953 -1.382 -6.171 1.00 83.81 109 ASP A CA 1
ATOM 866 C C . ASP A 1 109 ? -8.089 -0.276 -5.518 1.00 83.81 109 ASP A C 1
ATOM 868 O O . ASP A 1 109 ? -7.441 -0.525 -4.500 1.00 83.81 109 ASP A O 1
ATOM 872 N N . LEU A 1 110 ? -8.097 0.949 -6.070 1.00 87.94 110 LEU A N 1
ATOM 873 C CA . LEU A 1 110 ? -7.442 2.119 -5.486 1.00 87.94 110 LEU A CA 1
ATOM 874 C C . LEU A 1 110 ? -8.288 2.689 -4.347 1.00 87.94 110 LEU A C 1
ATOM 876 O O . LEU A 1 110 ? -9.487 2.923 -4.491 1.00 87.94 110 LEU A O 1
ATOM 880 N N . VAL A 1 111 ? -7.641 2.941 -3.214 1.00 89.69 111 VAL A N 1
ATOM 881 C CA . VAL A 1 111 ? -8.285 3.462 -2.007 1.00 89.69 111 VAL A CA 1
ATO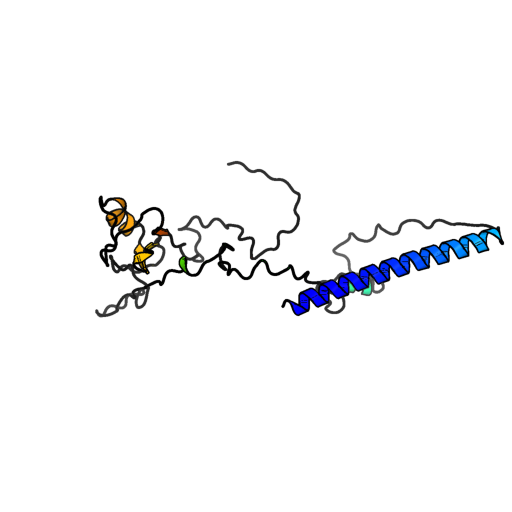M 882 C C . VAL A 1 111 ? -7.642 4.799 -1.652 1.00 89.69 111 VAL A C 1
ATOM 884 O O . VAL A 1 111 ? -6.416 4.844 -1.529 1.00 89.69 111 VAL A O 1
ATOM 887 N N . PRO A 1 112 ? -8.419 5.882 -1.464 1.00 90.69 112 PRO A N 1
ATOM 888 C CA . PRO A 1 112 ? -7.867 7.138 -0.980 1.00 90.69 112 PRO A CA 1
ATOM 889 C C . PRO A 1 112 ? -7.419 6.961 0.470 1.00 90.69 112 PRO A C 1
ATOM 891 O O . PRO A 1 112 ? -8.210 6.560 1.324 1.00 90.69 112 PRO A O 1
ATOM 894 N N . VAL A 1 113 ? -6.154 7.258 0.751 1.00 92.44 113 VAL A N 1
ATOM 895 C CA . VAL A 1 113 ? -5.596 7.140 2.100 1.00 92.44 113 VAL A CA 1
ATOM 896 C C . VAL A 1 113 ? -5.620 8.500 2.783 1.00 92.44 113 VAL A C 1
ATOM 898 O O . VAL A 1 113 ? -5.106 9.480 2.249 1.00 92.44 113 VAL A O 1
ATOM 901 N N . LYS A 1 114 ? -6.224 8.555 3.970 1.00 90.31 114 LYS A N 1
ATOM 902 C CA . LYS A 1 114 ? -6.260 9.726 4.844 1.00 90.31 114 LYS A CA 1
ATOM 903 C C . LYS A 1 114 ? -5.264 9.515 5.969 1.00 90.31 114 LYS A C 1
ATOM 905 O O . LYS A 1 114 ? -5.533 8.772 6.913 1.00 90.31 114 LYS A O 1
ATOM 910 N N . PHE A 1 115 ? -4.112 10.153 5.837 1.00 88.62 115 PHE A N 1
ATOM 911 C CA . PHE A 1 115 ? -3.134 10.209 6.906 1.00 88.62 115 PHE A CA 1
ATOM 912 C C . PHE A 1 115 ? -3.430 11.390 7.818 1.00 88.62 115 PHE A C 1
ATOM 914 O O . PHE A 1 115 ? -3.741 12.484 7.350 1.00 88.62 115 PHE A O 1
ATOM 921 N N . GLU A 1 116 ? -3.314 11.156 9.116 1.00 87.81 116 GLU A N 1
ATOM 922 C CA . GLU A 1 116 ? -3.324 12.217 10.109 1.00 87.81 116 GLU A CA 1
ATOM 923 C C . GLU A 1 116 ? -1.897 12.447 10.592 1.00 87.81 116 GLU A C 1
ATOM 925 O O . GLU A 1 116 ? -1.110 11.507 10.719 1.00 87.81 116 GLU A O 1
ATOM 930 N N . LEU A 1 117 ? -1.567 13.710 10.829 1.00 87.50 117 LEU A N 1
ATOM 931 C CA . LEU A 1 117 ? -0.280 14.132 11.363 1.00 87.50 117 LEU A CA 1
ATOM 932 C C . LEU A 1 117 ? -0.437 14.379 12.864 1.00 87.50 117 LEU A C 1
ATOM 934 O O . LEU A 1 117 ? -1.498 14.804 13.330 1.00 87.50 117 LEU A O 1
ATOM 938 N N . THR A 1 118 ? 0.610 14.102 13.631 1.00 82.31 118 THR A N 1
ATOM 939 C CA . THR A 1 118 ? 0.682 14.524 15.032 1.00 82.31 118 THR A CA 1
ATOM 940 C C . THR A 1 118 ? 0.701 16.053 15.084 1.00 82.31 118 THR A C 1
ATOM 942 O O . THR A 1 118 ? 1.555 16.675 14.460 1.00 82.31 118 THR A O 1
ATOM 945 N N . ASN A 1 119 ? -0.253 16.657 15.799 1.00 69.62 119 ASN A N 1
ATOM 946 C CA . ASN A 1 119 ? -0.291 18.105 16.015 1.00 69.62 119 ASN A CA 1
ATOM 947 C C . ASN A 1 119 ? 0.568 18.484 17.227 1.00 69.62 119 ASN A C 1
ATOM 949 O O . ASN A 1 119 ? 0.259 18.082 18.351 1.00 69.62 119 ASN A O 1
ATOM 953 N N . ASP A 1 120 ? 1.556 19.351 17.013 1.00 58.03 120 ASP A N 1
ATOM 954 C CA . ASP A 1 120 ? 2.427 19.952 18.035 1.00 58.03 120 ASP A CA 1
ATOM 955 C C . ASP A 1 120 ? 1.730 21.055 18.849 1.00 58.03 120 ASP A C 1
ATOM 957 O O . ASP A 1 120 ? 2.294 22.100 19.161 1.00 58.03 120 ASP A O 1
ATOM 961 N N . ALA A 1 121 ? 0.462 20.859 19.213 1.00 50.03 121 ALA A N 1
ATOM 962 C CA . ALA A 1 121 ? -0.326 21.919 19.838 1.00 50.03 121 ALA A CA 1
ATOM 963 C C . ALA A 1 121 ? -0.001 22.156 21.327 1.00 50.03 121 ALA A C 1
ATOM 965 O O . ALA A 1 121 ? -0.624 23.017 21.946 1.00 50.03 121 ALA A O 1
ATOM 966 N N . LYS A 1 122 ? 0.940 21.418 21.939 1.00 47.41 122 LYS A N 1
ATOM 967 C CA . LYS A 1 122 ? 1.335 21.631 23.345 1.00 47.41 122 LYS A CA 1
ATOM 968 C C . LYS A 1 122 ? 2.830 21.414 23.593 1.00 47.41 122 LYS A C 1
ATOM 970 O O . LYS A 1 122 ? 3.212 20.468 24.272 1.00 47.41 122 LYS A O 1
ATOM 975 N N . GLY A 1 123 ? 3.647 22.338 23.085 1.00 46.09 123 GLY A N 1
ATOM 976 C CA . GLY A 1 123 ? 4.808 22.897 23.796 1.00 46.09 123 GLY A CA 1
ATOM 977 C C . GLY A 1 123 ? 5.794 21.927 24.451 1.00 46.09 123 GLY A C 1
ATOM 978 O O . GLY A 1 123 ? 6.281 22.221 25.541 1.00 46.09 123 GLY A O 1
ATOM 979 N N . LYS A 1 124 ? 6.082 20.785 23.829 1.00 51.94 124 LYS A N 1
ATOM 980 C CA . LYS A 1 124 ? 7.240 19.963 24.180 1.00 51.94 124 LYS A CA 1
ATOM 981 C C . LYS A 1 124 ? 7.871 19.488 22.889 1.00 51.94 124 LYS A C 1
ATOM 983 O O . LYS A 1 124 ? 7.194 18.833 22.100 1.00 51.94 124 LYS A O 1
ATOM 988 N N . ASP A 1 125 ? 9.139 19.831 22.711 1.00 49.25 125 ASP A N 1
ATOM 989 C CA . ASP A 1 125 ? 10.030 19.245 21.721 1.00 49.25 125 ASP A CA 1
ATOM 990 C C . ASP A 1 125 ? 9.970 17.724 21.872 1.00 49.25 125 ASP A C 1
ATOM 992 O O . ASP A 1 125 ? 10.578 17.132 22.763 1.00 49.25 125 ASP A O 1
ATOM 996 N N . THR A 1 126 ? 9.137 17.083 21.065 1.00 60.78 126 THR A N 1
ATOM 997 C CA . THR A 1 126 ? 9.167 15.637 20.918 1.00 60.78 126 THR A CA 1
ATOM 998 C C . THR A 1 126 ? 9.647 15.386 19.508 1.00 60.78 126 THR A C 1
ATOM 1000 O O . THR A 1 126 ? 9.114 15.975 18.570 1.00 60.78 126 THR A O 1
ATOM 1003 N N . ASP A 1 127 ? 10.629 14.500 19.348 1.00 66.69 127 ASP A N 1
ATOM 1004 C CA . ASP A 1 127 ? 11.245 14.117 18.064 1.00 66.69 127 ASP A CA 1
ATOM 1005 C C . ASP A 1 127 ? 10.245 13.554 17.021 1.00 66.69 127 ASP A C 1
ATOM 1007 O O . ASP A 1 127 ? 10.634 13.075 15.959 1.00 66.69 127 ASP A O 1
ATOM 1011 N N . TYR A 1 128 ? 8.946 13.579 17.334 1.00 67.62 128 TYR A N 1
ATOM 1012 C CA . TYR A 1 128 ? 7.831 12.993 16.600 1.00 67.62 128 TYR A CA 1
ATOM 1013 C C . TYR A 1 128 ? 6.856 14.039 16.026 1.00 67.62 128 TYR A C 1
ATOM 1015 O O . TYR A 1 128 ? 5.792 13.673 15.509 1.00 67.62 128 TYR A O 1
ATOM 1023 N N . ALA A 1 129 ? 7.213 15.324 16.105 1.00 72.38 129 ALA A N 1
ATOM 1024 C CA . ALA A 1 129 ? 6.518 16.432 15.455 1.00 72.38 129 ALA A CA 1
ATOM 1025 C C . ALA A 1 129 ? 6.352 16.175 13.947 1.00 72.38 129 ALA A C 1
ATOM 1027 O O . ALA A 1 129 ? 7.294 15.778 13.259 1.00 72.38 129 ALA A O 1
ATOM 1028 N N . GLY A 1 130 ? 5.136 16.341 13.421 1.00 80.31 130 GLY A N 1
ATOM 1029 C CA . GLY A 1 130 ? 4.841 16.110 12.000 1.00 80.31 130 GLY A CA 1
ATOM 1030 C C . GLY A 1 130 ? 4.901 14.648 11.525 1.00 80.31 130 GLY A C 1
ATOM 1031 O O . GLY A 1 130 ? 4.787 14.394 10.325 1.00 80.31 130 GLY A O 1
ATOM 1032 N N . MET A 1 131 ? 5.044 13.663 12.419 1.00 84.69 131 MET A N 1
ATOM 1033 C CA . MET A 1 131 ? 4.960 12.250 12.036 1.00 84.69 131 MET A CA 1
ATOM 1034 C C . MET A 1 131 ? 3.511 11.803 11.829 1.00 84.69 131 MET A C 1
ATOM 1036 O O . MET A 1 131 ? 2.590 12.267 12.505 1.00 84.69 131 MET A O 1
ATOM 1040 N N . TYR A 1 132 ? 3.313 10.842 10.924 1.00 89.56 132 TYR A N 1
ATOM 1041 C CA . TYR A 1 132 ? 2.010 10.214 10.723 1.00 89.56 132 TYR A CA 1
ATOM 1042 C C . TYR A 1 132 ? 1.563 9.461 11.972 1.00 89.56 132 TYR A C 1
ATOM 1044 O O . TYR A 1 132 ? 2.340 8.713 12.568 1.00 89.56 132 TYR A O 1
ATOM 1052 N N . CYS A 1 133 ? 0.298 9.623 12.344 1.00 90.38 133 CYS A N 1
ATOM 1053 C CA . CYS A 1 133 ? -0.275 9.012 13.530 1.00 90.38 133 CYS A CA 1
ATOM 1054 C C . CYS A 1 133 ? -1.456 8.090 13.201 1.00 90.38 133 CYS A C 1
ATOM 1056 O O . CYS A 1 133 ? -2.099 8.165 12.152 1.00 90.38 133 CYS A O 1
ATOM 1058 N N . CYS A 1 134 ? -1.720 7.162 14.118 1.00 90.88 134 CYS A N 1
ATOM 1059 C CA . CYS A 1 134 ? -2.904 6.314 14.072 1.00 90.88 134 CYS A CA 1
ATOM 1060 C C . CYS A 1 134 ? -4.161 7.140 14.347 1.00 90.88 134 CYS A C 1
ATOM 1062 O O . CYS A 1 134 ? -4.225 7.831 15.362 1.00 90.88 134 CYS A O 1
ATOM 1064 N N . ALA A 1 135 ? -5.204 6.985 13.533 1.00 89.75 135 ALA A N 1
ATOM 1065 C CA . ALA A 1 135 ? -6.393 7.826 13.661 1.00 89.75 135 ALA A CA 1
ATOM 1066 C C . ALA A 1 135 ? -7.162 7.651 14.982 1.00 89.75 135 ALA A C 1
ATOM 1068 O O . ALA A 1 135 ? -7.823 8.586 15.435 1.00 89.75 135 ALA A O 1
ATOM 1069 N N . VAL A 1 136 ? -7.069 6.468 15.603 1.00 89.50 136 VAL A N 1
ATOM 1070 C CA . VAL A 1 136 ? -7.754 6.153 16.867 1.00 89.50 136 VAL A CA 1
ATOM 1071 C C . VAL A 1 136 ? -6.890 6.519 18.069 1.00 89.50 136 VAL A C 1
ATOM 1073 O O . VAL A 1 136 ? -7.307 7.291 18.923 1.00 89.50 136 VAL A O 1
ATOM 1076 N N . SER A 1 137 ? -5.675 5.971 18.146 1.00 87.44 137 SER A N 1
ATOM 1077 C CA . SER A 1 137 ? -4.817 6.135 19.325 1.00 87.44 137 SER A CA 1
ATOM 1078 C C . SER A 1 137 ? -4.000 7.425 19.316 1.00 87.44 137 SER A C 1
ATOM 1080 O O . SER A 1 137 ? -3.368 7.728 20.325 1.00 87.44 137 SER A O 1
ATOM 1082 N N . LYS A 1 138 ? -3.948 8.138 18.181 1.00 88.25 138 LYS A N 1
ATOM 1083 C CA . LYS A 1 138 ? -3.091 9.312 17.932 1.00 88.25 138 LYS A CA 1
ATOM 1084 C C . LYS A 1 138 ? -1.608 9.080 18.253 1.00 88.25 138 LYS A C 1
ATOM 1086 O O . LYS A 1 138 ? -0.850 10.025 18.429 1.00 88.25 138 LYS A O 1
ATOM 1091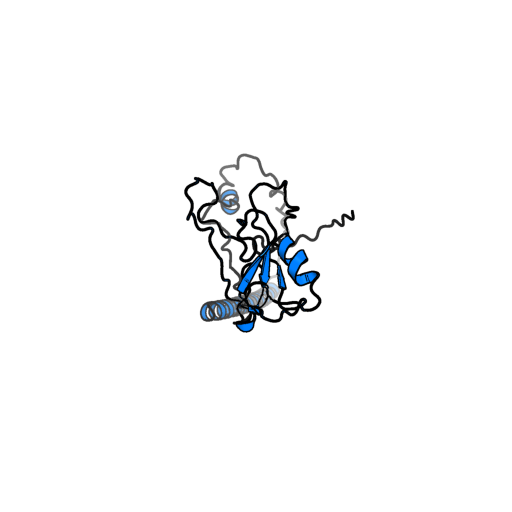 N N . LYS A 1 139 ? -1.174 7.815 18.315 1.00 88.00 139 LYS A N 1
ATOM 1092 C CA . LYS A 1 139 ? 0.234 7.444 18.509 1.00 88.00 139 LYS A CA 1
ATOM 1093 C C . LYS A 1 139 ? 0.989 7.565 17.179 1.00 88.00 139 LYS A C 1
ATOM 1095 O O . LYS A 1 139 ? 0.424 7.147 16.160 1.00 88.00 139 LYS A O 1
ATOM 1100 N N . PRO A 1 140 ? 2.233 8.077 17.176 1.00 89.38 140 PRO A N 1
ATOM 1101 C CA . PRO A 1 140 ? 3.051 8.155 15.970 1.00 89.38 140 PRO A CA 1
ATOM 1102 C C . PRO A 1 140 ? 3.388 6.753 15.439 1.00 89.38 140 PRO A C 1
ATOM 1104 O O . PRO A 1 140 ? 3.645 5.817 16.203 1.00 89.38 140 PRO A O 1
ATOM 1107 N N . ILE A 1 141 ? 3.361 6.604 14.115 1.00 88.19 141 ILE A N 1
ATOM 1108 C CA . ILE A 1 141 ? 3.638 5.356 13.403 1.00 88.19 141 ILE A CA 1
ATOM 1109 C C . ILE A 1 141 ? 5.128 5.321 13.045 1.00 88.19 141 ILE A C 1
ATOM 1111 O O . ILE A 1 141 ? 5.551 5.948 12.079 1.00 88.19 141 ILE A O 1
ATOM 1115 N N . THR A 1 142 ? 5.916 4.564 13.813 1.00 84.12 142 THR A N 1
ATOM 1116 C CA . THR A 1 142 ? 7.360 4.384 13.554 1.00 84.12 142 THR A CA 1
ATOM 1117 C C . THR A 1 142 ? 7.661 3.014 12.934 1.00 84.12 142 THR A C 1
ATOM 1119 O O . THR A 1 142 ? 7.934 2.910 11.744 1.00 84.12 142 THR A O 1
ATOM 1122 N N . HIS A 1 143 ? 7.559 1.934 13.719 1.00 82.56 143 HIS A N 1
ATOM 1123 C CA . HIS A 1 143 ? 7.842 0.552 13.276 1.00 82.56 143 HIS A CA 1
ATOM 1124 C C . HIS A 1 143 ? 6.631 -0.382 13.388 1.00 82.56 143 HIS A C 1
ATOM 1126 O O . HIS A 1 143 ? 6.732 -1.594 13.201 1.00 82.56 143 HIS A O 1
ATOM 1132 N N . GLN A 1 144 ? 5.484 0.166 13.776 1.00 85.94 144 GLN A N 1
ATOM 1133 C CA . GLN A 1 144 ? 4.298 -0.621 14.068 1.00 85.94 144 GLN A CA 1
ATOM 1134 C C . GLN A 1 144 ? 3.642 -1.076 12.765 1.00 85.94 144 GLN A C 1
ATOM 1136 O O . GLN A 1 144 ? 3.573 -0.325 11.795 1.00 85.94 144 GLN A O 1
ATOM 1141 N N . ARG A 1 145 ? 3.135 -2.311 12.746 1.00 89.50 145 ARG A N 1
ATOM 1142 C CA . ARG A 1 145 ? 2.317 -2.786 11.630 1.00 89.50 145 ARG A CA 1
ATOM 1143 C C . ARG A 1 145 ? 1.000 -2.030 11.623 1.00 89.50 145 ARG A C 1
ATOM 1145 O O . ARG A 1 145 ? 0.368 -1.862 12.669 1.00 89.50 145 ARG A O 1
ATOM 1152 N N . CYS A 1 146 ? 0.595 -1.589 10.442 1.00 92.00 146 CYS A N 1
ATOM 1153 C CA . CYS A 1 146 ? -0.606 -0.796 10.252 1.00 92.00 146 CYS A CA 1
ATOM 1154 C C . CYS A 1 146 ? -1.558 -1.476 9.275 1.00 92.00 146 CYS A C 1
ATOM 1156 O O . CYS A 1 146 ? -1.166 -2.214 8.370 1.00 92.00 146 CYS A O 1
ATOM 1158 N N . VAL A 1 147 ? -2.834 -1.191 9.468 1.00 93.19 147 VAL A N 1
ATOM 1159 C CA . VAL A 1 147 ? -3.947 -1.671 8.672 1.00 93.19 147 VAL A CA 1
ATOM 1160 C C . VAL A 1 147 ? -4.679 -0.458 8.120 1.00 93.19 147 VAL A C 1
ATOM 1162 O O . VAL A 1 147 ? -5.018 0.471 8.854 1.00 93.19 147 VAL A O 1
ATOM 1165 N N . LEU A 1 148 ? -4.924 -0.475 6.816 1.00 93.31 148 LEU A N 1
ATOM 1166 C CA . LEU A 1 148 ? -5.783 0.475 6.131 1.00 93.31 148 LEU A CA 1
ATOM 1167 C C . LEU A 1 148 ? -7.180 -0.131 5.980 1.00 93.31 148 LEU A C 1
ATOM 1169 O O . LEU A 1 148 ? -7.333 -1.253 5.491 1.00 93.31 148 LEU A O 1
ATOM 1173 N N . LEU A 1 149 ? -8.198 0.641 6.356 1.00 92.81 149 LEU A N 1
ATOM 1174 C CA . LEU A 1 149 ? -9.598 0.282 6.146 1.00 92.81 149 LEU A CA 1
ATOM 1175 C C . LEU A 1 149 ? -10.100 0.842 4.813 1.00 92.81 149 LEU A C 1
ATOM 1177 O O . LEU A 1 149 ? -10.215 2.061 4.665 1.00 92.81 149 LEU A O 1
ATOM 1181 N N . ARG A 1 150 ? -10.475 -0.027 3.867 1.00 91.31 150 ARG A N 1
ATOM 1182 C CA . ARG A 1 150 ? -10.944 0.377 2.528 1.00 91.31 150 ARG A CA 1
ATOM 1183 C C . ARG A 1 150 ? -12.091 1.406 2.517 1.00 91.31 150 ARG A C 1
ATOM 1185 O O . ARG A 1 150 ? -11.951 2.409 1.821 1.00 91.31 150 ARG A O 1
ATOM 1192 N N . PRO A 1 151 ? -13.211 1.232 3.246 1.00 89.94 151 PRO A N 1
ATOM 1193 C CA . PRO A 1 151 ? -14.371 2.124 3.094 1.00 89.94 151 PRO A CA 1
ATOM 1194 C C . PRO A 1 151 ? -14.177 3.517 3.710 1.00 89.94 151 PRO A C 1
ATOM 1196 O O . PRO A 1 151 ? -14.930 4.452 3.405 1.00 89.94 151 PRO A O 1
ATOM 1199 N N . SER A 1 152 ? -13.194 3.662 4.597 1.00 89.12 152 SER A N 1
ATOM 1200 C CA . SER A 1 152 ? -12.915 4.917 5.303 1.00 89.12 152 SER A CA 1
ATOM 1201 C C . SER A 1 152 ? -11.619 5.578 4.843 1.00 89.12 152 SER A C 1
ATOM 1203 O O . SER A 1 152 ? -11.482 6.788 5.006 1.00 89.12 152 SER A O 1
ATOM 1205 N N . GLY A 1 153 ? -10.682 4.808 4.282 1.00 90.94 153 GLY A N 1
ATOM 1206 C CA . GLY A 1 153 ? -9.346 5.286 3.934 1.00 90.94 153 GLY A CA 1
ATOM 1207 C C . GLY A 1 153 ? -8.466 5.581 5.149 1.00 90.94 153 GLY A C 1
ATOM 1208 O O . GLY A 1 153 ? -7.459 6.263 5.019 1.00 90.94 153 GLY A O 1
ATOM 1209 N N . VAL A 1 154 ? -8.862 5.118 6.337 1.00 92.38 154 VAL A N 1
ATOM 1210 C CA . VAL A 1 154 ? -8.217 5.451 7.614 1.00 92.38 154 VAL A CA 1
ATOM 1211 C C . VAL A 1 154 ? -7.162 4.405 7.960 1.00 92.38 154 VAL A C 1
ATOM 1213 O O . VAL A 1 154 ? -7.406 3.205 7.802 1.00 92.38 154 VAL A O 1
ATOM 1216 N N . VAL A 1 155 ? -6.014 4.867 8.460 1.00 93.12 155 VAL A N 1
ATOM 1217 C CA . VAL A 1 155 ? -4.895 4.025 8.898 1.00 93.12 155 VAL A CA 1
ATOM 1218 C C . VAL A 1 155 ? -4.936 3.826 10.412 1.00 93.12 155 VAL A C 1
ATOM 1220 O O . VAL A 1 155 ? -5.038 4.781 11.186 1.00 93.12 155 VAL A O 1
ATOM 1223 N N . ILE A 1 156 ? -4.858 2.566 10.835 1.00 92.81 156 ILE A N 1
ATOM 1224 C CA . ILE A 1 156 ? -4.913 2.144 12.237 1.00 92.81 156 ILE A CA 1
ATOM 1225 C C . ILE A 1 156 ? -3.749 1.188 12.513 1.00 92.81 156 ILE A C 1
ATOM 1227 O O . ILE A 1 156 ? -3.350 0.412 11.651 1.00 92.81 156 ILE A O 1
ATOM 1231 N N . ILE A 1 157 ? -3.185 1.225 13.717 1.00 93.62 157 ILE A N 1
ATOM 1232 C CA . ILE A 1 157 ? -2.177 0.250 14.162 1.00 93.62 157 ILE A CA 1
ATOM 1233 C C . ILE A 1 157 ? -2.823 -1.134 14.328 1.00 93.62 157 ILE A C 1
ATOM 1235 O O . ILE A 1 157 ? -3.907 -1.237 14.893 1.00 93.62 157 ILE A O 1
ATOM 1239 N N . GLU A 1 158 ? -2.140 -2.204 13.909 1.00 91.94 158 GLU A N 1
ATOM 1240 C CA . GLU A 1 158 ? -2.658 -3.584 13.940 1.00 91.94 158 GLU A CA 1
ATOM 1241 C C . GLU A 1 158 ? -3.092 -4.015 15.353 1.00 91.94 158 GLU A C 1
ATOM 1243 O O . GLU A 1 158 ? -4.149 -4.608 15.504 1.00 91.94 158 GLU A O 1
ATOM 1248 N N . LYS A 1 159 ? -2.369 -3.613 16.409 1.00 91.31 159 LYS A N 1
ATOM 1249 C CA . LYS A 1 159 ? -2.770 -3.875 17.809 1.00 91.31 159 LYS A CA 1
ATOM 1250 C C . LYS A 1 159 ? -4.147 -3.293 18.155 1.00 91.31 159 LYS A C 1
ATOM 1252 O O . LYS A 1 159 ? -5.003 -3.984 18.687 1.00 91.31 159 LYS A O 1
ATOM 1257 N N . VAL A 1 160 ? -4.363 -2.025 17.801 1.00 91.06 160 VAL A N 1
ATOM 1258 C CA . VAL A 1 160 ? -5.625 -1.311 18.065 1.00 91.06 160 VAL A CA 1
ATOM 1259 C C . VAL A 1 160 ? -6.749 -1.863 17.186 1.00 91.06 160 VAL A C 1
ATOM 1261 O O . VAL A 1 160 ? -7.901 -1.927 17.602 1.00 91.06 160 VAL A O 1
ATOM 1264 N N . PHE A 1 161 ? -6.417 -2.282 15.964 1.00 91.56 161 PHE A N 1
ATOM 1265 C CA . PHE A 1 161 ? -7.351 -2.955 15.071 1.00 91.56 161 PHE A CA 1
ATOM 1266 C C . PHE A 1 161 ? -7.820 -4.302 15.645 1.00 91.56 161 PHE A C 1
ATOM 1268 O O . PHE A 1 161 ? -9.008 -4.617 15.583 1.00 91.56 161 PHE A O 1
ATOM 1275 N N . ASP A 1 162 ? -6.909 -5.072 16.232 1.00 90.81 162 ASP A N 1
ATOM 1276 C CA . ASP A 1 162 ? -7.214 -6.371 16.826 1.00 90.81 162 ASP A CA 1
ATOM 1277 C C . ASP A 1 162 ? -8.131 -6.228 18.043 1.00 90.81 162 ASP A C 1
ATOM 1279 O O . ASP A 1 162 ? -9.126 -6.939 18.150 1.00 90.81 162 ASP A O 1
ATOM 1283 N N . GLU A 1 163 ? -7.855 -5.251 18.904 1.00 89.25 163 GLU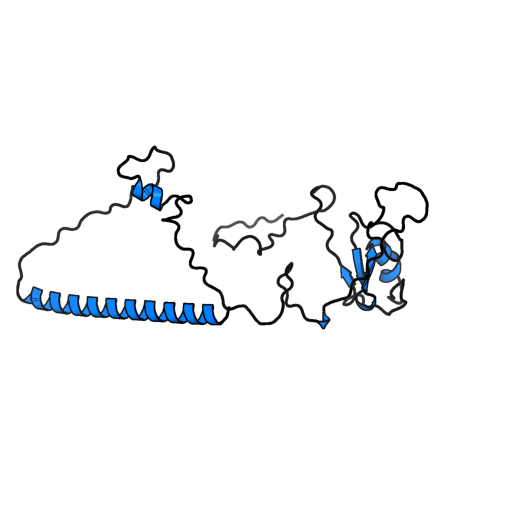 A N 1
ATOM 1284 C CA . GLU A 1 163 ? -8.673 -4.970 20.084 1.00 89.25 163 GLU A CA 1
ATOM 1285 C C . GLU A 1 163 ? -10.085 -4.486 19.724 1.00 89.25 163 GLU A C 1
ATOM 1287 O O . GLU A 1 163 ? -11.057 -4.969 20.302 1.00 89.25 163 GLU A O 1
ATOM 1292 N N . LEU A 1 164 ? -10.209 -3.555 18.770 1.00 86.75 164 LEU A N 1
ATOM 1293 C CA . LEU A 1 164 ? -11.477 -2.868 18.492 1.00 86.75 164 LEU A CA 1
ATOM 1294 C C . LEU A 1 164 ? -12.330 -3.518 17.403 1.00 86.75 164 LEU A C 1
ATOM 1296 O O . LEU A 1 164 ? -13.549 -3.395 17.445 1.00 86.75 164 LEU A O 1
ATOM 1300 N N . VAL A 1 165 ? -11.717 -4.138 16.392 1.00 85.06 165 VAL A N 1
ATOM 1301 C CA . VAL A 1 165 ? -12.440 -4.609 15.197 1.00 85.06 165 VAL A CA 1
ATOM 1302 C C . VAL A 1 165 ? -12.501 -6.128 15.122 1.00 85.06 165 VAL A C 1
ATOM 1304 O O . VAL A 1 165 ? -13.524 -6.652 14.694 1.00 85.06 165 VAL A O 1
ATOM 1307 N N . LYS A 1 166 ? -11.448 -6.855 15.527 1.00 82.38 166 LYS A N 1
ATOM 1308 C CA . LYS A 1 166 ? -11.496 -8.330 15.505 1.00 82.38 166 LYS A CA 1
ATOM 1309 C C . LYS A 1 166 ? -12.371 -8.906 16.617 1.00 82.38 166 LYS A C 1
ATOM 1311 O O . LYS A 1 166 ? -13.013 -9.923 16.388 1.00 82.38 166 LYS A O 1
ATOM 1316 N N . ASN A 1 167 ? -12.383 -8.271 17.787 1.00 83.31 167 ASN A N 1
ATOM 1317 C CA . ASN A 1 167 ? -13.142 -8.748 18.947 1.00 83.31 167 ASN A CA 1
ATOM 1318 C C . ASN A 1 167 ? -14.592 -8.236 18.978 1.00 83.31 167 ASN A C 1
ATOM 1320 O O . ASN A 1 167 ? -15.364 -8.659 19.832 1.00 83.31 167 ASN A O 1
ATOM 1324 N N . ALA A 1 168 ? -14.960 -7.314 18.085 1.00 79.56 168 ALA A N 1
ATOM 1325 C CA . ALA A 1 168 ? -16.315 -6.784 18.010 1.00 79.56 168 ALA A CA 1
ATOM 1326 C C . ALA A 1 168 ? -17.233 -7.736 17.234 1.00 79.56 168 ALA A C 1
ATOM 1328 O O . ALA A 1 168 ? -16.874 -8.207 16.155 1.00 79.56 168 ALA A O 1
ATOM 1329 N N . GLU A 1 169 ? -18.438 -7.963 17.759 1.00 78.19 169 GLU A N 1
ATOM 1330 C CA . GLU A 1 169 ? -19.481 -8.751 17.086 1.00 78.19 169 GLU A CA 1
ATOM 1331 C C . GLU A 1 169 ? -19.911 -8.101 15.758 1.00 78.19 169 GLU A C 1
ATOM 1333 O O . GLU A 1 169 ? -20.120 -8.795 14.764 1.00 78.19 169 GLU A O 1
ATOM 1338 N N . ASP A 1 170 ? -19.933 -6.764 15.713 1.00 82.88 170 ASP A N 1
ATOM 1339 C CA . ASP A 1 170 ? -20.189 -5.975 14.510 1.00 82.88 170 ASP A CA 1
ATOM 1340 C C . ASP A 1 170 ? -18.911 -5.255 14.035 1.00 82.88 170 ASP A C 1
ATOM 1342 O O . ASP A 1 170 ? -18.561 -4.189 14.563 1.00 82.88 170 ASP A O 1
ATOM 1346 N N . PRO A 1 171 ? -18.205 -5.770 13.008 1.00 84.38 171 PRO A N 1
ATOM 1347 C CA . PRO A 1 171 ? -16.984 -5.150 12.510 1.00 84.38 171 PRO A CA 1
ATOM 1348 C C . PRO A 1 171 ? -17.305 -3.806 11.847 1.00 84.38 171 PRO A C 1
ATOM 1350 O O . PRO A 1 171 ? -17.871 -3.714 10.751 1.00 84.38 171 PRO A O 1
ATOM 1353 N N . ARG A 1 172 ? -16.925 -2.726 12.529 1.00 89.50 172 ARG A N 1
ATOM 1354 C CA . ARG A 1 172 ? -17.221 -1.350 12.129 1.00 89.50 172 ARG A CA 1
ATOM 1355 C C . ARG A 1 172 ? -15.981 -0.477 12.234 1.00 89.50 172 ARG A C 1
ATOM 1357 O O . ARG A 1 172 ? -15.119 -0.685 13.080 1.00 89.50 172 ARG A O 1
ATOM 1364 N N . CYS A 1 173 ? -15.874 0.519 11.360 1.00 87.19 173 CYS A N 1
ATOM 1365 C CA . CYS A 1 173 ? -14.787 1.481 11.435 1.00 87.19 173 CYS A CA 1
ATOM 1366 C C . CYS A 1 173 ? -14.929 2.314 12.721 1.00 87.19 173 CYS A C 1
ATOM 1368 O O . CYS A 1 173 ? -15.960 2.973 12.875 1.00 87.19 173 CYS A O 1
ATOM 1370 N N . PRO A 1 174 ? -13.906 2.357 13.593 1.00 85.75 174 PRO A N 1
ATOM 1371 C CA . PRO A 1 174 ? -13.994 3.035 14.889 1.00 85.75 174 PRO A CA 1
ATOM 1372 C C . PRO A 1 174 ? -14.088 4.564 14.781 1.00 85.75 174 PRO A C 1
ATOM 1374 O O . PRO A 1 174 ? -14.513 5.214 15.724 1.00 85.75 174 PRO A O 1
ATOM 1377 N N . VAL A 1 175 ? -13.707 5.146 13.637 1.00 86.88 175 VAL A N 1
ATOM 1378 C CA . VAL A 1 175 ? -13.730 6.606 13.426 1.00 86.88 175 VAL A CA 1
ATOM 1379 C C . VAL A 1 175 ? -14.992 7.055 12.687 1.00 86.88 175 VAL A C 1
ATOM 1381 O O . VAL A 1 175 ? -15.589 8.065 13.032 1.00 86.88 175 VAL A O 1
ATOM 1384 N N . THR A 1 176 ? -15.407 6.322 11.651 1.00 86.44 176 THR A N 1
ATOM 1385 C CA . THR A 1 176 ? -16.492 6.754 10.749 1.00 86.44 176 THR A CA 1
ATOM 1386 C C . THR A 1 176 ? -17.785 5.965 10.910 1.00 86.44 176 THR A C 1
ATOM 1388 O O . THR A 1 176 ? -18.779 6.306 10.274 1.00 86.44 176 THR A O 1
ATOM 1391 N N . GLY A 1 177 ? -17.792 4.872 11.676 1.00 86.25 177 GLY A N 1
ATOM 1392 C CA . GLY A 1 177 ? -18.988 4.048 11.834 1.00 86.25 177 GLY A CA 1
ATOM 1393 C C . GLY A 1 177 ? -19.438 3.349 10.541 1.00 86.25 177 GLY A C 1
ATOM 1394 O O . GLY A 1 177 ? -20.607 2.987 10.403 1.00 86.25 177 GLY A O 1
ATOM 1395 N N . LYS A 1 178 ? -18.564 3.146 9.552 1.00 88.19 178 LYS A N 1
ATOM 1396 C CA . LYS A 1 178 ? -18.901 2.353 8.354 1.00 88.19 178 LYS A CA 1
ATOM 1397 C C . LYS A 1 178 ? -18.731 0.860 8.631 1.00 88.19 178 LYS A C 1
ATOM 1399 O O . LYS A 1 178 ? -17.765 0.482 9.288 1.00 88.19 178 LYS A O 1
ATOM 1404 N N . LYS A 1 179 ? -19.655 0.025 8.144 1.00 88.50 179 LYS A N 1
ATOM 1405 C CA . LYS A 1 179 ? -19.548 -1.443 8.239 1.00 88.50 179 LYS A CA 1
ATOM 1406 C C . LYS A 1 179 ? -18.313 -1.930 7.469 1.00 88.50 179 LYS A C 1
ATOM 1408 O O . LYS A 1 179 ? -17.979 -1.342 6.440 1.00 88.50 179 LYS A O 1
ATOM 1413 N N . LEU A 1 180 ? -17.632 -2.947 7.993 1.00 87.19 180 LEU A N 1
ATOM 1414 C CA . LEU A 1 180 ? -16.386 -3.484 7.445 1.00 87.19 180 LEU A CA 1
ATOM 1415 C C . LEU A 1 180 ? -16.523 -4.973 7.133 1.00 87.19 180 LEU A C 1
ATOM 1417 O O . LEU A 1 180 ? -16.863 -5.760 8.013 1.00 87.19 180 LEU A O 1
ATOM 1421 N N . ASP A 1 181 ? -16.131 -5.380 5.927 1.00 87.69 181 ASP A N 1
ATOM 1422 C CA . ASP A 1 181 ? -15.950 -6.795 5.613 1.00 87.69 181 ASP A CA 1
ATOM 1423 C C . ASP A 1 181 ? -14.519 -7.236 5.957 1.00 87.69 181 ASP A C 1
ATOM 1425 O O . ASP A 1 181 ? -13.570 -6.900 5.241 1.00 87.69 181 ASP A O 1
ATOM 1429 N N . LEU A 1 182 ? -14.345 -8.061 6.999 1.00 82.88 182 LEU A N 1
ATOM 1430 C CA . LEU A 1 182 ? -13.023 -8.497 7.488 1.00 82.88 182 LEU A CA 1
ATOM 1431 C C . LEU A 1 182 ? -12.125 -9.108 6.391 1.00 82.88 182 LEU A C 1
ATOM 1433 O O . LEU A 1 182 ? -10.910 -8.950 6.400 1.00 82.88 182 LEU A O 1
ATOM 1437 N N . LYS A 1 183 ? -12.696 -9.813 5.410 1.00 83.94 183 LYS A N 1
ATOM 1438 C CA . LYS A 1 183 ? -11.901 -10.474 4.359 1.00 83.94 183 LYS A CA 1
ATOM 1439 C C . LYS A 1 183 ? -11.471 -9.531 3.243 1.00 83.94 183 LYS A C 1
ATOM 1441 O O . LYS A 1 183 ? -10.417 -9.728 2.648 1.00 83.94 183 LYS A O 1
ATOM 1446 N N . LYS A 1 184 ? -12.317 -8.558 2.905 1.00 86.06 184 LYS A N 1
ATOM 1447 C CA . LYS A 1 184 ? -12.104 -7.705 1.738 1.00 86.06 184 LYS A CA 1
ATOM 1448 C C . LYS A 1 184 ? -11.461 -6.403 2.161 1.00 86.06 184 LYS A C 1
ATOM 1450 O O . LYS A 1 184 ? -10.476 -6.018 1.541 1.00 86.06 184 LYS A O 1
ATOM 1455 N N . ASP A 1 185 ? -12.015 -5.720 3.154 1.00 88.75 185 ASP A N 1
ATOM 1456 C CA . ASP A 1 185 ? -11.758 -4.301 3.424 1.00 88.75 185 ASP A CA 1
ATOM 1457 C C . ASP A 1 185 ? -10.533 -4.021 4.287 1.00 88.75 185 ASP A C 1
ATOM 1459 O O . ASP A 1 185 ? -10.157 -2.862 4.464 1.00 88.75 185 ASP A O 1
ATOM 1463 N N . ILE A 1 186 ? -9.887 -5.077 4.773 1.00 91.00 186 ILE A N 1
ATOM 1464 C CA . ILE A 1 186 ? -8.643 -5.009 5.529 1.00 91.00 186 ILE A CA 1
ATOM 1465 C C . ILE A 1 186 ? -7.468 -5.079 4.556 1.00 91.00 186 ILE A C 1
ATOM 1467 O O . ILE A 1 186 ? -7.209 -6.119 3.950 1.00 91.00 186 ILE A O 1
ATOM 1471 N N . ILE A 1 187 ? -6.713 -3.989 4.446 1.00 91.44 187 ILE A N 1
ATOM 1472 C CA . ILE A 1 187 ? -5.450 -3.959 3.704 1.00 91.44 187 ILE A CA 1
ATOM 1473 C C . ILE A 1 187 ? -4.316 -3.821 4.717 1.00 91.44 187 ILE A C 1
ATOM 1475 O O . ILE A 1 187 ? -4.170 -2.784 5.362 1.00 91.44 187 ILE A O 1
ATOM 1479 N N . ARG A 1 188 ? -3.505 -4.871 4.873 1.00 91.94 188 ARG A N 1
ATOM 1480 C CA . ARG A 1 188 ? -2.327 -4.833 5.750 1.00 91.94 188 ARG A CA 1
ATOM 1481 C C . ARG A 1 188 ? -1.185 -4.118 5.039 1.00 91.94 188 ARG A C 1
ATOM 1483 O O . ARG A 1 188 ? -0.754 -4.553 3.970 1.00 91.94 188 ARG A O 1
ATOM 1490 N N . LEU A 1 189 ? -0.719 -3.023 5.626 1.00 89.19 189 LEU A N 1
ATOM 1491 C CA . LEU A 1 189 ? 0.393 -2.247 5.098 1.00 89.19 189 LEU A CA 1
ATOM 1492 C C . LEU A 1 189 ? 1.708 -2.939 5.449 1.00 89.19 189 LEU A C 1
ATOM 1494 O O . LEU A 1 189 ? 1.865 -3.491 6.540 1.00 89.19 189 LEU A O 1
ATOM 1498 N N . GLN A 1 190 ? 2.650 -2.913 4.510 1.00 85.19 190 GLN A N 1
ATOM 1499 C CA . GLN A 1 190 ? 3.997 -3.402 4.769 1.00 85.19 190 GLN A CA 1
ATOM 1500 C C . GLN A 1 190 ? 4.769 -2.346 5.568 1.00 85.19 190 GLN A C 1
ATOM 1502 O O . GLN A 1 190 ? 4.699 -1.165 5.216 1.00 85.19 190 GLN A O 1
ATOM 1507 N N . PRO A 1 191 ? 5.482 -2.734 6.639 1.00 81.38 191 PRO A N 1
ATOM 1508 C CA . PRO A 1 191 ? 6.362 -1.810 7.335 1.00 81.38 191 PRO A CA 1
ATOM 1509 C C . PRO A 1 191 ? 7.502 -1.391 6.401 1.00 81.38 191 PRO A C 1
ATOM 1511 O O . PRO A 1 191 ? 8.006 -2.200 5.620 1.00 81.38 191 PRO A O 1
ATOM 1514 N N . GLY A 1 192 ? 7.909 -0.126 6.483 1.00 76.12 192 GLY A N 1
ATOM 1515 C CA . GLY A 1 192 ? 9.081 0.354 5.759 1.00 76.12 192 GLY A CA 1
ATOM 1516 C C . GLY A 1 192 ? 10.335 -0.402 6.199 1.00 76.12 192 GLY A C 1
ATOM 1517 O O . GLY A 1 192 ? 10.527 -0.657 7.390 1.00 76.12 192 GLY A O 1
ATOM 1518 N N . GLY A 1 193 ? 11.183 -0.765 5.236 1.00 63.72 193 GLY A N 1
ATOM 1519 C CA . GLY A 1 193 ? 12.502 -1.322 5.511 1.00 63.72 193 GLY A CA 1
ATOM 1520 C C . GLY A 1 193 ? 13.398 -0.235 6.087 1.00 63.72 193 GLY A C 1
ATOM 1521 O O . GLY A 1 193 ? 13.954 0.572 5.349 1.00 63.72 193 GLY A O 1
ATOM 1522 N N . THR A 1 194 ? 13.518 -0.180 7.408 1.00 62.25 194 THR A N 1
ATOM 1523 C CA . THR A 1 194 ? 14.568 0.607 8.054 1.00 62.25 194 THR A CA 1
ATOM 1524 C C . THR A 1 194 ? 15.871 -0.185 7.959 1.00 62.25 194 THR A C 1
ATOM 1526 O O . THR A 1 194 ? 15.846 -1.413 8.021 1.00 62.25 194 THR A O 1
ATOM 1529 N N . GLY A 1 195 ? 17.021 0.480 7.806 1.00 59.22 195 GLY A N 1
ATOM 1530 C CA . GLY A 1 195 ? 18.342 -0.164 7.651 1.00 59.22 195 GLY A CA 1
ATOM 1531 C C . GLY A 1 195 ? 18.830 -0.984 8.858 1.00 59.22 195 GLY A C 1
ATOM 1532 O O . GLY A 1 195 ? 20.011 -1.295 8.953 1.00 59.22 195 GLY A O 1
ATOM 1533 N N . PHE A 1 196 ? 17.939 -1.319 9.794 1.00 59.72 196 PHE A N 1
ATOM 1534 C CA . PHE A 1 196 ? 18.214 -2.046 11.022 1.00 59.72 196 PHE A CA 1
ATOM 1535 C C . PHE A 1 196 ? 17.424 -3.365 11.022 1.00 59.72 196 PHE A C 1
ATOM 1537 O O . PHE A 1 196 ? 16.224 -3.393 11.294 1.00 59.72 196 PHE A O 1
ATOM 1544 N N . CYS A 1 197 ? 18.101 -4.475 10.713 1.00 55.53 197 CYS A N 1
ATOM 1545 C CA . CYS A 1 197 ? 17.490 -5.803 10.543 1.00 55.53 197 CYS A CA 1
ATOM 1546 C C . CYS A 1 197 ? 17.053 -6.496 11.849 1.00 55.53 197 CYS A C 1
ATOM 1548 O O . CYS A 1 197 ? 16.544 -7.609 11.800 1.00 55.53 197 CYS A O 1
ATOM 1550 N N . SER A 1 198 ? 17.257 -5.882 13.018 1.00 61.03 198 SER A N 1
ATOM 1551 C CA . SER A 1 198 ? 17.035 -6.559 14.307 1.00 61.03 198 SER A CA 1
ATOM 1552 C C . SER A 1 198 ? 15.549 -6.737 14.662 1.00 61.03 198 SER A C 1
ATOM 1554 O O . SER A 1 198 ? 15.159 -7.736 15.259 1.00 61.03 198 SER A O 1
ATOM 1556 N N . HIS A 1 199 ? 14.686 -5.789 14.278 1.00 57.81 199 HIS A N 1
ATOM 1557 C CA . HIS A 1 199 ? 13.301 -5.746 14.776 1.00 57.81 199 HIS A CA 1
ATOM 1558 C C . HIS A 1 199 ? 12.253 -6.385 13.861 1.00 57.81 199 HIS A C 1
ATOM 1560 O O . HIS A 1 199 ? 11.156 -6.698 14.321 1.00 57.81 199 HIS A O 1
ATOM 1566 N N . ASN A 1 200 ? 12.564 -6.598 12.584 1.00 60.22 200 ASN A N 1
ATOM 1567 C CA . ASN A 1 200 ? 11.673 -7.269 11.645 1.00 60.22 200 ASN A CA 1
ATOM 1568 C C . ASN A 1 200 ? 12.428 -8.409 10.970 1.00 60.22 200 ASN A C 1
ATOM 1570 O O . ASN A 1 200 ? 13.567 -8.234 10.548 1.00 60.22 200 ASN A O 1
ATOM 1574 N N . LYS A 1 201 ? 11.767 -9.562 10.812 1.00 60.00 201 LYS A N 1
ATOM 1575 C CA . LYS A 1 201 ? 12.242 -10.651 9.952 1.00 60.00 201 LYS A CA 1
ATOM 1576 C C . LYS A 1 201 ? 12.114 -10.194 8.494 1.00 60.00 201 LYS A C 1
ATOM 1578 O O . LYS A 1 201 ? 11.154 -10.533 7.809 1.00 60.00 201 LYS A O 1
ATOM 1583 N N . VAL A 1 202 ? 13.024 -9.322 8.062 1.00 57.25 202 VAL A N 1
ATOM 1584 C CA . VAL A 1 202 ? 13.112 -8.853 6.680 1.00 57.25 202 VAL A CA 1
ATOM 1585 C C . VAL A 1 202 ? 13.851 -9.933 5.911 1.00 57.25 202 VAL A C 1
ATOM 1587 O O . VAL A 1 202 ? 15.064 -9.900 5.729 1.00 57.25 202 VAL A O 1
ATOM 1590 N N . GLU A 1 203 ? 13.112 -10.963 5.528 1.00 57.31 203 GLU A N 1
ATOM 1591 C CA . GLU A 1 203 ? 13.597 -11.905 4.533 1.00 57.31 203 GLU A CA 1
ATOM 1592 C C . GLU A 1 203 ? 13.717 -11.112 3.235 1.00 57.31 203 GLU A C 1
ATOM 1594 O O . GLU A 1 203 ? 12.761 -10.444 2.831 1.00 57.31 203 GLU A O 1
ATOM 1599 N N . VAL A 1 204 ? 14.889 -11.137 2.596 1.00 52.88 204 VAL A N 1
ATOM 1600 C CA . VAL A 1 204 ? 15.030 -10.602 1.242 1.00 52.88 204 VAL A CA 1
ATOM 1601 C C . VAL A 1 204 ? 14.168 -11.485 0.344 1.00 52.88 204 VAL A C 1
ATOM 1603 O O . VAL A 1 204 ? 14.631 -12.488 -0.201 1.00 52.88 204 VAL A O 1
ATOM 1606 N N . SER A 1 205 ? 12.888 -11.132 0.210 1.00 49.31 205 SER A N 1
ATOM 1607 C CA . SER A 1 205 ? 12.090 -11.558 -0.926 1.00 49.31 205 SER A CA 1
ATOM 1608 C C . SER A 1 205 ? 12.895 -11.113 -2.130 1.00 49.31 205 SER A C 1
ATOM 1610 O O . SER A 1 205 ? 13.174 -9.925 -2.294 1.00 49.31 205 SER A O 1
ATOM 1612 N N . ARG A 1 206 ? 13.389 -12.076 -2.910 1.00 47.75 206 ARG A N 1
ATOM 1613 C CA . ARG A 1 206 ? 14.022 -11.795 -4.193 1.00 47.75 206 ARG A CA 1
ATOM 1614 C C . ARG A 1 206 ? 12.940 -11.189 -5.077 1.00 47.75 206 ARG A C 1
ATOM 1616 O O . ARG A 1 206 ? 12.292 -11.901 -5.841 1.00 47.75 206 ARG A O 1
ATOM 1623 N N . ASP A 1 207 ? 12.725 -9.889 -4.942 1.00 47.88 207 ASP A N 1
ATOM 1624 C CA . ASP A 1 207 ? 11.835 -9.143 -5.802 1.00 47.88 207 ASP A CA 1
ATOM 1625 C C . ASP A 1 207 ? 12.476 -9.184 -7.185 1.00 47.88 207 ASP A C 1
ATOM 1627 O O . ASP A 1 207 ? 13.474 -8.521 -7.478 1.00 47.88 207 ASP A O 1
ATOM 1631 N N . ALA A 1 208 ? 11.920 -10.053 -8.030 1.00 49.88 208 ALA A N 1
ATOM 1632 C CA . ALA A 1 208 ? 12.402 -10.395 -9.366 1.00 49.88 208 ALA A CA 1
ATOM 1633 C C . ALA A 1 208 ? 12.374 -9.213 -10.359 1.00 49.88 208 ALA A C 1
ATOM 1635 O O . ALA A 1 208 ? 12.523 -9.409 -11.561 1.00 49.88 208 ALA A O 1
ATOM 1636 N N . PHE A 1 209 ? 12.148 -7.997 -9.860 1.00 46.88 209 PHE A N 1
ATOM 1637 C CA . PHE A 1 209 ? 12.080 -6.760 -10.618 1.00 46.88 209 PHE A CA 1
ATOM 1638 C C . PHE A 1 209 ? 13.458 -6.106 -10.800 1.00 46.88 209 PHE A C 1
ATOM 1640 O O . PHE A 1 209 ? 13.723 -5.544 -11.856 1.00 46.88 209 PHE A O 1
ATOM 1647 N N . LEU A 1 210 ? 14.362 -6.219 -9.816 1.00 46.50 210 LEU A N 1
ATOM 1648 C CA . LEU A 1 210 ? 15.684 -5.569 -9.870 1.00 46.50 210 LEU A CA 1
ATOM 1649 C C . LEU A 1 210 ? 16.804 -6.463 -10.423 1.00 46.50 210 LEU A C 1
ATOM 1651 O O . LEU A 1 210 ? 17.892 -5.967 -10.707 1.00 46.50 210 LEU A O 1
ATOM 1655 N N . ARG A 1 211 ? 16.565 -7.768 -10.604 1.00 43.94 211 ARG A N 1
ATOM 1656 C CA . ARG A 1 211 ? 17.503 -8.663 -11.297 1.00 43.94 211 ARG A CA 1
ATOM 1657 C C . ARG A 1 211 ? 16.770 -9.465 -12.366 1.00 43.94 211 ARG A C 1
ATOM 1659 O O . ARG A 1 211 ? 15.883 -10.243 -12.004 1.00 43.94 211 ARG A O 1
ATOM 1666 N N . PRO A 1 212 ? 17.130 -9.340 -13.657 1.00 43.88 212 PRO A N 1
ATOM 1667 C CA . PRO A 1 212 ? 16.687 -10.318 -14.638 1.00 43.88 212 PRO A CA 1
ATOM 1668 C C . PRO A 1 212 ? 17.168 -11.702 -14.186 1.00 43.88 212 PRO A C 1
ATOM 1670 O O . PRO A 1 212 ? 18.316 -11.862 -13.769 1.00 43.88 212 PRO A O 1
ATOM 1673 N N . LYS A 1 213 ? 16.273 -12.696 -14.217 1.00 44.28 213 LYS A N 1
ATOM 1674 C CA . LYS A 1 213 ? 16.629 -14.090 -13.942 1.00 44.28 213 LYS A CA 1
ATOM 1675 C C . LYS A 1 213 ? 17.656 -14.530 -14.986 1.00 44.28 213 LYS A C 1
ATOM 1677 O O . LYS A 1 213 ? 17.294 -14.747 -16.138 1.00 44.28 213 LYS A O 1
ATOM 1682 N N . GLY A 1 214 ? 18.920 -14.635 -14.584 1.00 36.75 214 GLY A N 1
ATOM 1683 C CA . GLY A 1 214 ? 19.888 -15.448 -15.306 1.00 36.75 214 GLY A CA 1
ATOM 1684 C C . GLY A 1 214 ? 19.402 -16.895 -15.286 1.00 36.75 214 GLY A C 1
ATOM 1685 O O . GLY A 1 214 ? 18.864 -17.358 -14.277 1.00 36.75 214 GLY A O 1
ATOM 1686 N N . ASN A 1 215 ? 19.517 -17.585 -16.416 1.00 45.75 215 ASN A N 1
ATOM 1687 C CA . ASN A 1 215 ? 19.178 -18.997 -16.523 1.00 45.75 215 ASN A CA 1
ATOM 1688 C C . ASN A 1 215 ? 20.183 -19.814 -15.701 1.00 45.75 215 ASN A C 1
ATOM 1690 O O . ASN A 1 215 ? 21.228 -20.204 -16.207 1.00 45.75 215 ASN A O 1
ATOM 1694 N N . GLU A 1 216 ? 19.875 -20.066 -14.433 1.00 42.78 216 GLU A N 1
ATOM 1695 C CA . GLU A 1 216 ? 20.661 -20.958 -13.583 1.00 42.78 216 GLU A CA 1
ATOM 1696 C C . GLU A 1 216 ? 19.888 -22.263 -13.386 1.00 42.78 216 GLU A C 1
ATOM 1698 O O . GLU A 1 216 ? 19.115 -22.455 -12.447 1.00 42.78 216 GLU A O 1
ATOM 1703 N N . THR A 1 217 ? 20.089 -23.184 -14.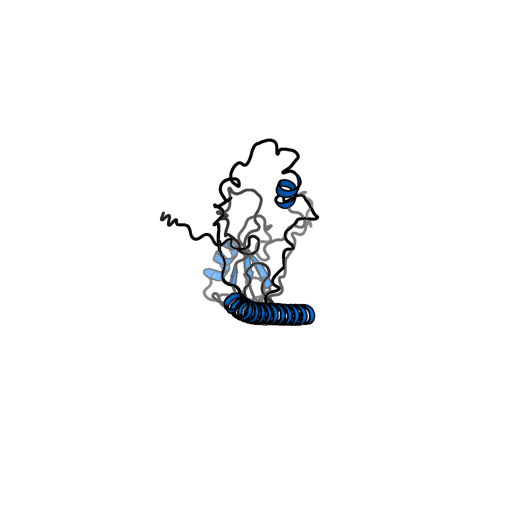325 1.00 42.12 217 THR A N 1
ATOM 1704 C CA . THR A 1 217 ? 19.905 -24.616 -14.091 1.00 42.12 217 THR A CA 1
ATOM 1705 C C . THR A 1 217 ? 20.976 -25.063 -13.096 1.00 42.12 217 THR A C 1
ATOM 1707 O O . THR A 1 217 ? 22.110 -25.332 -13.482 1.00 42.12 217 THR A O 1
ATOM 1710 N N . GLY A 1 218 ? 20.645 -25.096 -11.805 1.00 35.03 218 GLY A N 1
ATOM 1711 C CA . GLY A 1 218 ? 21.594 -25.492 -10.765 1.00 35.03 218 GLY A CA 1
ATOM 1712 C C . GLY A 1 218 ? 20.957 -25.568 -9.382 1.00 35.03 218 GLY A C 1
ATOM 1713 O O . GLY A 1 218 ? 20.890 -24.583 -8.663 1.00 35.03 218 GLY A O 1
ATOM 1714 N N . THR A 1 219 ? 20.466 -26.756 -9.036 1.00 39.69 219 THR A N 1
ATOM 1715 C CA . THR A 1 219 ? 20.375 -27.330 -7.679 1.00 39.69 219 THR A CA 1
ATOM 1716 C C . THR A 1 219 ? 20.628 -26.408 -6.474 1.00 39.69 219 THR A C 1
ATOM 1718 O O . THR A 1 219 ? 21.769 -26.041 -6.201 1.00 39.69 219 THR A O 1
ATOM 1721 N N . ARG A 1 220 ? 19.614 -26.250 -5.612 1.00 36.81 220 ARG A N 1
ATOM 1722 C CA . ARG A 1 220 ? 19.673 -26.757 -4.224 1.00 36.81 220 ARG A CA 1
ATOM 1723 C C . ARG A 1 220 ? 18.336 -26.577 -3.509 1.00 36.81 220 ARG A C 1
ATOM 1725 O O . ARG A 1 220 ? 17.936 -25.476 -3.147 1.00 36.81 220 ARG A O 1
ATOM 1732 N N . ALA A 1 221 ? 17.681 -27.709 -3.269 1.00 40.56 221 ALA A N 1
ATOM 1733 C CA . ALA A 1 221 ? 16.780 -27.863 -2.145 1.00 40.56 221 ALA A CA 1
ATOM 1734 C C . ALA A 1 221 ? 17.589 -27.676 -0.856 1.00 40.56 221 ALA A C 1
ATOM 1736 O O . ALA A 1 221 ? 18.582 -28.373 -0.656 1.00 40.56 221 ALA A O 1
ATOM 1737 N N . LEU A 1 222 ? 17.149 -26.776 0.017 1.00 32.47 222 LEU A N 1
ATOM 1738 C CA . LEU A 1 222 ? 17.440 -26.865 1.441 1.00 32.47 222 LEU A CA 1
ATOM 1739 C C . LEU A 1 222 ? 16.132 -26.651 2.195 1.00 32.47 222 LEU A C 1
ATOM 1741 O O . LEU A 1 222 ? 15.632 -25.542 2.351 1.00 32.47 222 LEU A O 1
ATOM 1745 N N . LYS A 1 223 ? 15.578 -27.800 2.577 1.00 30.16 223 LYS A N 1
ATOM 1746 C CA . LYS A 1 223 ? 14.725 -28.007 3.740 1.00 30.16 223 LYS A CA 1
ATOM 1747 C C . LYS A 1 223 ? 15.509 -27.531 4.970 1.00 30.16 223 LYS A C 1
ATOM 1749 O O . LYS A 1 223 ? 16.632 -28.000 5.144 1.00 30.16 223 LYS A O 1
ATOM 1754 N N . ILE A 1 224 ? 14.922 -26.632 5.754 1.00 33.81 224 ILE A N 1
ATOM 1755 C CA . ILE A 1 224 ? 14.710 -26.653 7.216 1.00 33.81 224 ILE A CA 1
ATOM 1756 C C . ILE A 1 224 ? 13.690 -25.547 7.488 1.00 33.81 224 ILE A C 1
ATOM 1758 O O . ILE A 1 224 ? 13.906 -24.418 6.995 1.00 33.81 224 ILE A O 1
#